Protein AF-A0A430LI73-F1 (afdb_monomer_lite)

pLDDT: mean 71.82, std 18.37, range [32.56, 93.25]

Foldseek 3Di:
DDDDDDDDDDDDDDDDDDDDPPPDPPPFFFPLQAQAWEATAAWDFDFQPAPNRQAFQQRASTKGHFQAQRPPARFHWDKDADPVCVQALDDANGTKTKGWAPDWDWAQAPVVRDTDTATEIEIEHNSFIFRHDHDPDPRRCCVQCPRVDQVPHPSNAWDWDDDPNGTHIYGYRTGGRRGYHNDPDDPDDPPPPVVVVPDPCVVVVVVVVVVVVVD

Organism: NCBI:txid1147111

Sequence (215 aa):
SSGRGSSRSGSSTSSYRSGSSSSFKNNGGSSRTSNVGGGSRGGSGPQPNFASGRYYPGGAVAPYRSGNRSPGANIIPFVLVGSALAFWPGVWLYGAYMYPYTHQYHFHNDTSDEDEIRDVVCGCGQYEVCGCDDNNDTAYYRQLIGNGSWEALNKSIVTVAEYKGKINILINGTLPNGTTVPEQNSPAGLGTKDMIEGLGYWPAVAAVAATVFLV

Structure (mmCIF, N/CA/C/O backbone):
data_AF-A0A430LI73-F1
#
_entry.id   AF-A0A430LI73-F1
#
loop_
_atom_site.group_PDB
_atom_site.id
_atom_site.type_symbol
_atom_site.label_atom_id
_atom_site.label_alt_id
_atom_site.label_comp_id
_atom_site.label_asym_id
_atom_site.label_entity_id
_atom_site.label_seq_id
_atom_site.pdbx_PDB_ins_code
_atom_site.Cartn_x
_atom_site.Cartn_y
_atom_site.Cartn_z
_atom_site.occupancy
_atom_site.B_iso_or_equiv
_atom_site.auth_seq_id
_atom_site.auth_comp_id
_atom_site.auth_asym_id
_atom_site.auth_atom_id
_atom_site.pdbx_PDB_model_num
ATOM 1 N N . SER A 1 1 ? 77.861 2.219 -13.558 1.00 36.59 1 SER A N 1
ATOM 2 C CA . SER A 1 1 ? 77.014 2.319 -12.355 1.00 36.59 1 SER A CA 1
ATOM 3 C C . SER A 1 1 ? 75.561 2.105 -12.726 1.00 36.59 1 SER A C 1
ATOM 5 O O . SER A 1 1 ? 75.176 2.632 -13.757 1.00 36.59 1 SER A O 1
ATOM 7 N N . SER A 1 2 ? 74.828 1.346 -11.891 1.00 39.38 2 SER A N 1
ATOM 8 C CA . SER A 1 2 ? 73.350 1.233 -11.772 1.00 39.38 2 SER A CA 1
ATOM 9 C C . SER A 1 2 ? 72.543 0.908 -13.047 1.00 39.38 2 SER A C 1
ATOM 11 O O . SER A 1 2 ? 72.619 1.616 -14.032 1.00 39.38 2 SER A O 1
ATOM 13 N N . GLY A 1 3 ? 71.691 -0.114 -13.129 1.00 32.56 3 GLY A N 1
ATOM 14 C CA . GLY A 1 3 ? 70.978 -0.845 -12.086 1.00 32.56 3 GLY A CA 1
ATOM 15 C C . GLY A 1 3 ? 69.463 -0.741 -12.316 1.00 32.56 3 GLY A C 1
ATOM 16 O O . GLY A 1 3 ? 68.901 0.303 -12.037 1.00 32.56 3 GLY A O 1
ATOM 17 N N . ARG A 1 4 ? 68.861 -1.848 -12.784 1.00 34.91 4 ARG A N 1
ATOM 18 C CA . ARG A 1 4 ? 67.526 -2.418 -12.462 1.00 34.91 4 ARG A CA 1
ATOM 19 C C . ARG A 1 4 ? 66.250 -1.552 -12.568 1.00 34.91 4 ARG A C 1
ATOM 21 O O . ARG A 1 4 ? 66.132 -0.528 -11.915 1.00 34.91 4 ARG A O 1
ATOM 28 N N . GLY A 1 5 ? 65.206 -2.125 -13.188 1.00 33.44 5 GLY A N 1
ATOM 29 C CA . GLY A 1 5 ? 63.811 -1.799 -12.847 1.00 33.44 5 GLY A CA 1
ATOM 30 C C . GLY A 1 5 ? 62.762 -2.150 -13.907 1.00 33.44 5 GLY A C 1
ATOM 31 O O . GLY A 1 5 ? 62.392 -1.306 -14.707 1.00 33.44 5 GLY A O 1
ATOM 32 N N . SER A 1 6 ? 62.279 -3.392 -13.900 1.00 40.59 6 SER A N 1
ATOM 33 C CA . SER A 1 6 ? 61.223 -3.940 -14.767 1.00 40.59 6 SER A CA 1
ATOM 34 C C . SER A 1 6 ? 59.808 -3.483 -14.378 1.00 40.59 6 SER A C 1
ATOM 36 O O . SER A 1 6 ? 59.558 -3.326 -13.187 1.00 40.59 6 SER A O 1
ATOM 38 N N . SER A 1 7 ? 58.880 -3.425 -15.354 1.00 37.47 7 SER A N 1
ATOM 39 C CA . SER A 1 7 ? 57.405 -3.680 -15.320 1.00 37.47 7 SER A CA 1
ATOM 40 C C . SER A 1 7 ? 56.641 -2.666 -16.197 1.00 37.47 7 SER A C 1
ATOM 42 O O . SER A 1 7 ? 57.038 -1.515 -16.251 1.00 37.47 7 SER A O 1
ATOM 44 N N . ARG A 1 8 ? 55.553 -2.945 -16.926 1.00 37.16 8 ARG A N 1
ATOM 45 C CA . ARG A 1 8 ? 54.722 -4.121 -17.251 1.00 37.16 8 ARG A CA 1
ATOM 46 C C . ARG A 1 8 ? 53.751 -3.659 -18.371 1.00 37.16 8 ARG A C 1
ATOM 48 O O . ARG A 1 8 ? 53.360 -2.501 -18.348 1.00 37.16 8 ARG A O 1
ATOM 55 N N . SER A 1 9 ? 53.367 -4.580 -19.272 1.00 37.03 9 SER A N 1
ATOM 56 C CA . SER A 1 9 ? 52.072 -4.694 -20.003 1.00 37.03 9 SER A CA 1
ATOM 57 C C . SER A 1 9 ? 51.472 -3.433 -20.659 1.00 37.03 9 SER A C 1
ATOM 59 O O . SER A 1 9 ? 51.148 -2.469 -19.988 1.00 37.03 9 SER A O 1
ATOM 61 N N . GLY A 1 10 ? 51.185 -3.384 -21.957 1.00 35.00 10 GLY A N 1
ATOM 62 C CA . GLY A 1 10 ? 50.598 -4.434 -22.786 1.00 35.00 10 GLY A CA 1
ATOM 63 C C . GLY A 1 10 ? 49.343 -3.851 -23.441 1.00 35.00 10 GLY A C 1
ATOM 64 O O . GLY A 1 10 ? 48.342 -3.606 -22.777 1.00 35.00 10 GLY A O 1
ATOM 65 N N . SER A 1 11 ? 49.458 -3.555 -24.729 1.00 41.62 11 SER A N 1
ATOM 66 C CA . SER A 1 11 ? 48.454 -2.950 -25.598 1.00 41.62 11 SER A CA 1
ATOM 67 C C . SER A 1 11 ? 47.191 -3.801 -25.726 1.00 41.62 11 SER A C 1
ATOM 69 O O . SER A 1 11 ? 47.309 -5.001 -25.942 1.00 41.62 11 SER A O 1
ATOM 71 N N . SER A 1 12 ? 46.013 -3.170 -25.755 1.00 38.09 12 SER A N 1
ATOM 72 C CA . SER A 1 12 ? 44.924 -3.570 -26.663 1.00 38.09 12 SER A CA 1
ATOM 73 C C . SER A 1 12 ? 43.737 -2.618 -26.556 1.00 38.09 12 SER A C 1
ATOM 75 O O . SER A 1 12 ? 42.918 -2.692 -25.643 1.00 38.09 12 SER A O 1
ATOM 77 N N . THR A 1 13 ? 43.640 -1.747 -27.551 1.00 42.91 13 THR A N 1
ATOM 78 C CA . THR A 1 13 ? 42.438 -1.033 -27.964 1.00 42.91 13 THR A CA 1
ATOM 79 C C . THR A 1 13 ? 41.386 -2.071 -28.363 1.00 42.91 13 THR A C 1
ATOM 81 O O . THR A 1 13 ? 41.472 -2.665 -29.435 1.00 42.91 13 THR A O 1
ATOM 84 N N . SER A 1 14 ? 40.410 -2.344 -27.499 1.00 39.41 14 SER A N 1
ATOM 85 C CA . SER A 1 14 ? 39.285 -3.217 -27.838 1.00 39.41 14 SER A CA 1
ATOM 86 C C . SER A 1 14 ? 38.120 -2.380 -28.349 1.00 39.41 14 SER A C 1
ATOM 88 O O . SER A 1 14 ? 37.338 -1.813 -27.587 1.00 39.41 14 SER A O 1
ATOM 90 N N . SER A 1 15 ? 38.028 -2.326 -29.673 1.00 42.38 15 SER A N 1
ATOM 91 C CA . SER A 1 15 ? 36.848 -1.933 -30.426 1.00 42.38 15 SER A CA 1
ATOM 92 C C . SER A 1 15 ? 35.682 -2.880 -30.119 1.00 42.38 15 SER A C 1
ATOM 94 O O . SER A 1 15 ? 35.722 -4.053 -30.484 1.00 42.38 15 SER A O 1
ATOM 96 N N . TYR A 1 16 ? 34.611 -2.364 -29.525 1.00 39.81 16 TYR A N 1
ATOM 97 C CA . TYR A 1 16 ? 33.263 -2.917 -29.671 1.00 39.81 16 TYR A CA 1
ATOM 98 C C . TYR A 1 16 ? 32.479 -1.904 -30.518 1.00 39.81 16 TYR A C 1
ATOM 100 O O . TYR A 1 16 ? 32.072 -0.847 -30.061 1.00 39.81 16 TYR A O 1
ATOM 108 N N . ARG A 1 17 ? 32.570 -2.008 -31.847 1.00 41.28 17 ARG A N 1
ATOM 109 C CA . ARG A 1 17 ? 31.549 -2.647 -32.695 1.00 41.28 17 ARG A CA 1
ATOM 110 C C . ARG A 1 17 ? 30.127 -2.259 -32.284 1.00 41.28 17 ARG A C 1
ATOM 112 O O . ARG A 1 17 ? 29.497 -2.899 -31.452 1.00 41.28 17 ARG A O 1
ATOM 119 N N . SER A 1 18 ? 29.673 -1.195 -32.939 1.00 45.62 18 SER A N 1
ATOM 120 C CA . SER A 1 18 ? 28.325 -1.010 -33.472 1.00 45.62 18 SER A CA 1
ATOM 121 C C . SER A 1 18 ? 27.464 -2.280 -33.472 1.00 45.62 18 SER A C 1
ATOM 123 O O . SER A 1 18 ? 27.655 -3.184 -34.283 1.00 45.62 18 SER A O 1
ATOM 125 N N . GLY A 1 19 ? 26.476 -2.298 -32.579 1.00 34.59 19 GLY A N 1
ATOM 126 C CA . GLY A 1 19 ? 25.309 -3.168 -32.630 1.00 34.59 19 GLY A CA 1
ATOM 127 C C . GLY A 1 19 ? 24.085 -2.320 -32.951 1.00 34.59 19 GLY A C 1
ATOM 128 O O . GLY A 1 19 ? 23.529 -1.672 -32.075 1.00 34.59 19 GLY A O 1
ATOM 129 N N . SER A 1 20 ? 23.766 -2.281 -34.239 1.00 41.22 20 SER A N 1
ATOM 130 C CA . SER A 1 20 ? 22.493 -1.969 -34.887 1.00 41.22 20 SER A CA 1
ATOM 131 C C . SER A 1 20 ? 21.400 -1.282 -34.059 1.00 41.22 20 SER A C 1
ATOM 133 O O . SER A 1 20 ? 20.735 -1.876 -33.214 1.00 41.22 20 SER A O 1
ATOM 135 N N . SER A 1 21 ? 21.107 -0.051 -34.469 1.00 40.62 21 SER A N 1
ATOM 136 C CA . SER A 1 21 ? 19.797 0.581 -34.382 1.00 40.62 21 SER A CA 1
ATOM 137 C C . SER A 1 21 ? 18.712 -0.310 -35.001 1.00 40.62 21 SER A C 1
ATOM 139 O O . SER A 1 21 ? 18.384 -0.193 -36.179 1.00 40.62 21 SER A O 1
ATOM 141 N N . SER A 1 22 ? 18.120 -1.188 -34.202 1.00 35.66 22 SER A N 1
ATOM 142 C CA . SER A 1 22 ? 16.733 -1.591 -34.392 1.00 35.66 22 SER A CA 1
ATOM 143 C C . SER A 1 22 ? 15.879 -0.601 -33.614 1.00 35.66 22 SER A C 1
ATOM 145 O O . SER A 1 22 ? 15.748 -0.691 -32.392 1.00 35.66 22 SER A O 1
ATOM 147 N N . SER A 1 23 ? 15.340 0.384 -34.330 1.00 38.97 23 SER A N 1
ATOM 148 C CA . SER A 1 23 ? 14.291 1.281 -33.857 1.00 38.97 23 SER A CA 1
ATOM 149 C C . SER A 1 23 ? 13.030 0.474 -33.547 1.00 38.97 23 SER A C 1
ATOM 151 O O . SER A 1 23 ? 12.049 0.506 -34.285 1.00 38.97 23 SER A O 1
ATOM 153 N N . PHE A 1 24 ? 13.036 -0.264 -32.441 1.00 38.50 24 PHE A N 1
ATOM 154 C CA . PHE A 1 24 ? 11.800 -0.649 -31.795 1.00 38.50 24 PHE A CA 1
ATOM 155 C C . PHE A 1 24 ? 11.250 0.636 -31.193 1.00 38.50 24 PHE A C 1
ATOM 157 O O . PHE A 1 24 ? 11.878 1.256 -30.333 1.00 38.50 24 PHE A O 1
ATOM 164 N N . LYS A 1 25 ? 10.097 1.083 -31.698 1.00 41.34 25 LYS A N 1
ATOM 165 C CA . LYS A 1 25 ? 9.237 2.025 -30.983 1.00 41.34 25 LYS A CA 1
ATOM 166 C C . LYS A 1 25 ? 8.914 1.375 -29.637 1.00 41.34 25 LYS A C 1
ATOM 168 O O . LYS A 1 25 ? 7.929 0.654 -29.520 1.00 41.34 25 LYS A O 1
ATOM 173 N N . ASN A 1 26 ? 9.780 1.569 -28.646 1.00 44.72 26 ASN A N 1
ATOM 174 C CA . ASN A 1 26 ? 9.514 1.191 -27.272 1.00 44.72 26 ASN A CA 1
ATOM 175 C C . ASN A 1 26 ? 8.417 2.138 -26.794 1.00 44.72 26 ASN A C 1
ATOM 177 O O . ASN A 1 26 ? 8.687 3.243 -26.327 1.00 44.72 26 ASN A O 1
ATOM 181 N N . ASN A 1 27 ? 7.167 1.719 -26.993 1.00 49.94 27 ASN A N 1
ATOM 182 C CA . ASN A 1 27 ? 6.045 2.182 -26.192 1.00 49.94 27 ASN A CA 1
ATOM 183 C C . ASN A 1 27 ? 6.513 2.064 -24.741 1.00 49.94 27 ASN A C 1
ATOM 185 O O . ASN A 1 27 ? 6.792 0.954 -24.300 1.00 49.94 27 ASN A O 1
ATOM 189 N N . GLY A 1 28 ? 6.708 3.182 -24.044 1.00 56.22 28 GLY A N 1
ATOM 190 C CA . GLY A 1 28 ? 7.447 3.243 -22.777 1.00 56.22 28 GLY A CA 1
ATOM 191 C C . GLY A 1 28 ? 6.735 2.640 -21.552 1.00 56.22 28 GLY A C 1
ATOM 192 O O . GLY A 1 28 ? 6.924 3.083 -20.418 1.00 56.22 28 GLY A O 1
ATOM 193 N N . GLY A 1 29 ? 5.946 1.592 -21.775 1.00 61.03 29 GLY A N 1
ATOM 194 C CA . GLY A 1 29 ? 5.375 0.737 -20.747 1.00 61.03 29 GLY A CA 1
ATOM 195 C C . GLY A 1 29 ? 6.263 -0.469 -20.435 1.00 61.03 29 GLY A C 1
ATOM 196 O O . GLY A 1 29 ? 7.008 -0.965 -21.280 1.00 61.03 29 GLY A O 1
ATOM 197 N N . SER A 1 30 ? 6.161 -0.951 -19.202 1.00 73.06 30 SER A N 1
ATOM 198 C CA . SER A 1 30 ? 6.737 -2.215 -18.755 1.00 73.06 30 SER A CA 1
ATOM 199 C C . SER A 1 30 ? 6.022 -3.404 -19.407 1.00 73.06 30 SER A C 1
ATOM 201 O O . SER A 1 30 ? 4.863 -3.311 -19.824 1.00 73.06 30 SER A O 1
ATOM 203 N N . SER A 1 31 ? 6.710 -4.545 -19.512 1.00 80.75 31 SER A N 1
ATOM 204 C CA . SER A 1 31 ? 6.091 -5.775 -20.019 1.00 80.75 31 SER A CA 1
ATOM 205 C C . SER A 1 31 ? 4.895 -6.156 -19.147 1.00 80.75 31 SER A C 1
ATOM 207 O O . SER A 1 31 ? 5.016 -6.196 -17.926 1.00 80.75 31 SER A O 1
ATOM 209 N N . ARG A 1 32 ? 3.770 -6.539 -19.763 1.00 80.31 32 ARG A N 1
ATOM 210 C CA . ARG A 1 32 ? 2.563 -7.019 -19.056 1.00 80.31 32 ARG A CA 1
ATOM 211 C C . ARG A 1 32 ? 2.795 -8.285 -18.223 1.00 80.31 32 ARG A C 1
ATOM 213 O O . ARG A 1 32 ? 1.943 -8.653 -17.431 1.00 80.31 32 ARG A O 1
ATOM 220 N N . THR A 1 33 ? 3.920 -8.967 -18.421 1.00 84.50 33 THR A N 1
ATOM 221 C CA . THR A 1 33 ? 4.335 -10.142 -17.637 1.00 84.50 33 THR A CA 1
ATOM 222 C C . THR A 1 33 ? 5.331 -9.802 -16.527 1.00 84.50 33 THR A C 1
ATOM 224 O O . THR A 1 33 ? 5.737 -10.686 -15.780 1.00 84.50 33 THR A O 1
ATOM 227 N N . SER A 1 34 ? 5.764 -8.543 -16.430 1.00 85.69 34 SER A N 1
ATOM 228 C CA . SER A 1 34 ? 6.740 -8.101 -15.436 1.00 85.69 34 SER A CA 1
ATOM 229 C C . SER A 1 34 ? 6.065 -7.822 -14.101 1.00 85.69 34 SER A C 1
ATOM 231 O O . SER A 1 34 ? 5.182 -6.977 -14.019 1.00 85.69 34 SER A O 1
ATOM 233 N N . ASN A 1 35 ? 6.545 -8.452 -13.036 1.00 88.88 35 ASN A N 1
ATOM 234 C CA . ASN A 1 35 ? 6.123 -8.174 -11.664 1.00 88.88 35 ASN A CA 1
ATOM 235 C C . ASN A 1 35 ? 7.112 -7.271 -10.908 1.00 88.88 35 ASN A C 1
ATOM 237 O O . ASN A 1 35 ? 7.098 -7.221 -9.683 1.00 88.88 35 ASN A O 1
ATOM 241 N N . VAL A 1 36 ? 8.016 -6.583 -11.617 1.00 87.38 36 VAL A N 1
ATOM 242 C CA . VAL A 1 36 ? 9.066 -5.762 -10.988 1.00 87.38 36 VAL A CA 1
ATOM 243 C C . VAL A 1 36 ? 8.502 -4.470 -10.388 1.00 87.38 36 VAL A C 1
ATOM 245 O O . VAL A 1 36 ? 8.975 -4.024 -9.343 1.00 87.38 36 VAL A O 1
ATOM 248 N N . GLY A 1 37 ? 7.486 -3.885 -11.026 1.00 87.94 37 GLY A N 1
ATOM 249 C CA . GLY A 1 37 ? 7.000 -2.549 -10.686 1.00 87.94 37 GLY A CA 1
ATOM 250 C C . GLY A 1 37 ? 7.992 -1.449 -11.082 1.00 87.94 37 GLY A C 1
ATOM 251 O O . GLY A 1 37 ? 8.745 -1.588 -12.048 1.00 87.94 37 GLY A O 1
ATOM 252 N N . GLY A 1 38 ? 7.999 -0.361 -10.317 1.00 87.00 38 GLY A N 1
ATOM 253 C CA . GLY A 1 38 ? 8.895 0.779 -10.461 1.00 87.00 38 GLY A CA 1
ATOM 254 C C . GLY A 1 38 ? 8.375 1.866 -11.399 1.00 87.00 38 GLY A C 1
ATOM 255 O O . GLY A 1 38 ? 7.169 2.032 -11.600 1.00 87.00 38 GLY A O 1
ATOM 256 N N . GLY A 1 39 ? 9.313 2.632 -11.955 1.00 86.19 39 GLY A N 1
ATOM 257 C CA . GLY A 1 39 ? 9.048 3.668 -12.949 1.00 86.19 39 GLY A CA 1
ATOM 258 C C . GLY A 1 39 ? 9.310 3.185 -14.376 1.00 86.19 39 GLY A C 1
ATOM 259 O O . GLY A 1 39 ? 10.208 2.378 -14.611 1.00 86.19 39 GLY A O 1
ATOM 260 N N . SER A 1 40 ? 8.546 3.687 -15.345 1.00 83.69 40 SER A N 1
ATOM 261 C CA . SER A 1 40 ? 8.864 3.549 -16.771 1.00 83.69 40 SER A CA 1
ATOM 262 C C . SER A 1 40 ? 8.534 4.826 -17.535 1.00 83.69 40 SER A C 1
ATOM 264 O O . SER A 1 40 ? 7.752 5.663 -17.082 1.00 83.69 40 SER A O 1
ATOM 266 N N . ARG A 1 41 ? 9.116 4.986 -18.725 1.00 80.19 41 ARG A N 1
ATOM 267 C CA . ARG A 1 41 ? 8.954 6.187 -19.551 1.00 80.19 41 ARG A CA 1
ATOM 268 C C . ARG A 1 41 ? 7.506 6.353 -20.042 1.00 80.19 41 ARG A C 1
ATOM 270 O O . ARG A 1 41 ? 7.146 5.866 -21.103 1.00 80.19 41 ARG A O 1
ATOM 277 N N . GLY A 1 42 ? 6.689 7.089 -19.294 1.00 78.06 42 GLY A N 1
ATOM 278 C CA . GLY A 1 42 ? 5.257 7.272 -19.567 1.00 78.06 42 GLY A CA 1
ATOM 279 C C . GLY A 1 42 ? 4.327 6.384 -18.736 1.00 78.06 42 GLY A C 1
ATOM 280 O O . GLY A 1 42 ? 3.116 6.561 -18.820 1.00 78.06 42 GLY A O 1
ATOM 281 N N . GLY A 1 43 ? 4.878 5.497 -17.900 1.00 83.56 43 GLY A N 1
ATOM 282 C CA . GLY A 1 43 ? 4.112 4.617 -17.020 1.00 83.56 43 GLY A CA 1
ATOM 283 C C . GLY A 1 43 ? 3.342 3.532 -17.771 1.00 83.56 43 GLY A C 1
ATOM 284 O O . GLY A 1 43 ? 3.206 3.543 -18.996 1.00 83.56 43 GLY A O 1
ATOM 285 N N . SER A 1 44 ? 2.841 2.554 -17.029 1.00 87.31 44 SER A N 1
ATOM 286 C CA . SER A 1 44 ? 1.975 1.506 -17.566 1.00 87.31 44 SER A CA 1
ATOM 287 C C . SER A 1 44 ? 1.077 0.928 -16.486 1.00 87.31 44 SER A C 1
ATOM 289 O O . SER A 1 44 ? 1.352 1.064 -15.300 1.00 87.31 44 SER A O 1
ATOM 291 N N . GLY A 1 45 ? -0.016 0.289 -16.903 1.00 87.50 45 GLY A N 1
ATOM 292 C CA . GLY A 1 45 ? -1.014 -0.236 -15.975 1.00 87.50 45 GLY A CA 1
ATOM 293 C C . GLY A 1 45 ? -1.808 0.867 -15.259 1.00 87.50 45 GLY A C 1
ATOM 294 O O . GLY A 1 45 ? -1.751 2.038 -15.658 1.00 87.50 45 GLY A O 1
ATOM 295 N N . PRO A 1 46 ? -2.589 0.488 -14.232 1.00 88.38 46 PRO A N 1
ATOM 296 C CA . PRO A 1 46 ? -3.333 1.429 -13.405 1.00 88.38 46 PRO A CA 1
ATOM 297 C C . PRO A 1 46 ? -2.411 2.493 -12.812 1.00 88.38 46 PRO A C 1
ATOM 299 O O . PRO A 1 46 ? -1.310 2.183 -12.374 1.00 88.38 46 PRO A O 1
ATOM 302 N N . GLN A 1 47 ? -2.868 3.740 -12.806 1.00 89.50 47 GLN A N 1
ATOM 303 C CA . GLN A 1 47 ? -2.145 4.857 -12.204 1.00 89.50 47 GLN A CA 1
ATOM 304 C C . GLN A 1 47 ? -2.661 5.119 -10.786 1.00 89.50 47 GLN A C 1
ATOM 306 O O . GLN A 1 47 ? -3.830 4.819 -10.512 1.00 89.50 47 GLN A O 1
ATOM 311 N N . PRO A 1 48 ? -1.825 5.668 -9.886 1.00 86.75 48 PRO A N 1
ATOM 312 C CA . PRO A 1 48 ? -2.274 6.055 -8.557 1.00 86.75 48 PRO A CA 1
ATOM 313 C C . PRO A 1 48 ? -3.435 7.049 -8.673 1.00 86.75 48 PRO A C 1
ATOM 315 O O . PRO A 1 48 ? -3.406 7.978 -9.478 1.00 86.75 48 PRO A O 1
ATOM 318 N N . ASN A 1 49 ? -4.481 6.835 -7.881 1.00 84.88 49 ASN A N 1
ATOM 319 C CA . ASN A 1 49 ? -5.724 7.610 -7.919 1.00 84.88 49 ASN A CA 1
ATOM 320 C C . ASN A 1 49 ? -6.160 8.113 -6.532 1.00 84.88 49 ASN A C 1
ATOM 322 O O . ASN A 1 49 ? -7.067 8.939 -6.452 1.00 84.88 49 ASN A O 1
ATOM 326 N N . PHE A 1 50 ? -5.490 7.689 -5.457 1.00 81.38 50 PHE A N 1
ATOM 327 C CA . PHE A 1 50 ? -5.774 8.136 -4.093 1.00 81.38 50 PHE A CA 1
ATOM 328 C C . PHE A 1 50 ? -4.929 9.355 -3.703 1.00 81.38 50 PHE A C 1
ATOM 330 O O . PHE A 1 50 ? -3.854 9.593 -4.258 1.00 81.38 50 PHE A O 1
ATOM 337 N N . ALA A 1 51 ? -5.447 10.152 -2.765 1.00 83.12 51 ALA A N 1
ATOM 338 C CA . ALA A 1 51 ? -4.919 11.448 -2.327 1.00 83.12 51 ALA A CA 1
ATOM 339 C C . ALA A 1 51 ? -4.488 12.346 -3.501 1.00 83.12 51 ALA A C 1
ATOM 341 O O . ALA A 1 51 ? -3.349 12.800 -3.599 1.00 83.12 51 ALA A O 1
ATOM 342 N N . SER A 1 52 ? -5.428 12.605 -4.414 1.00 81.38 52 SER A N 1
ATOM 343 C CA . SER A 1 52 ? -5.199 13.422 -5.619 1.00 81.38 52 SER A CA 1
ATOM 344 C C . SER A 1 52 ? -4.275 12.760 -6.652 1.00 81.38 52 SER A C 1
ATOM 346 O O . SER A 1 52 ? -3.554 13.447 -7.371 1.00 81.38 52 SER A O 1
ATOM 348 N N . GLY A 1 53 ? -4.288 11.426 -6.725 1.00 82.25 53 GLY A N 1
ATOM 349 C CA . GLY A 1 53 ? -3.490 10.661 -7.688 1.00 82.25 53 GLY A CA 1
ATOM 350 C C . GLY A 1 53 ? -2.033 10.447 -7.284 1.00 82.25 53 GLY A C 1
ATOM 351 O O . GLY A 1 53 ? -1.177 10.255 -8.140 1.00 82.25 53 GLY A O 1
ATOM 352 N N . ARG A 1 54 ? -1.735 10.506 -5.983 1.00 83.50 54 ARG A N 1
ATOM 353 C CA . ARG A 1 54 ? -0.381 10.325 -5.439 1.00 83.50 54 ARG A CA 1
ATOM 354 C C . ARG A 1 54 ? -0.101 8.897 -5.000 1.00 83.50 54 ARG A C 1
ATOM 356 O O . ARG A 1 54 ? 1.043 8.462 -5.079 1.00 83.50 54 ARG A O 1
ATOM 363 N N . TYR A 1 55 ? -1.134 8.181 -4.560 1.00 87.00 55 TYR A N 1
ATOM 364 C CA . TYR A 1 55 ? -0.981 6.856 -3.973 1.00 87.00 55 TYR A CA 1
ATOM 365 C C . TYR A 1 55 ? -1.842 5.808 -4.673 1.00 87.00 55 TYR A C 1
ATOM 367 O O . TYR A 1 55 ? -2.942 6.079 -5.169 1.00 87.00 55 TYR A O 1
ATOM 375 N N . TYR A 1 56 ? -1.319 4.588 -4.694 1.00 88.94 56 TYR A N 1
ATOM 376 C CA . TYR A 1 56 ? -2.070 3.381 -5.005 1.00 88.94 56 TYR A CA 1
ATOM 377 C C . TYR A 1 56 ? -3.014 3.019 -3.849 1.00 88.94 56 TYR A C 1
ATOM 379 O O . TYR A 1 56 ? -2.848 3.538 -2.748 1.00 88.94 56 TYR A O 1
ATOM 387 N N . PRO A 1 57 ? -3.983 2.108 -4.054 1.00 85.44 57 PRO A N 1
ATOM 388 C CA . PRO A 1 57 ? -4.896 1.680 -2.991 1.00 85.44 57 PRO A CA 1
ATOM 389 C C . PRO A 1 57 ? -4.222 1.039 -1.772 1.00 85.44 57 PRO A C 1
ATOM 391 O O . PRO A 1 57 ? -4.873 0.879 -0.750 1.00 85.44 57 PRO A O 1
ATOM 394 N N . GLY A 1 58 ? -2.950 0.648 -1.885 1.00 85.94 58 GLY A N 1
ATOM 395 C CA . GLY A 1 58 ? -2.122 0.224 -0.762 1.00 85.94 58 GLY A CA 1
ATOM 396 C C . GLY A 1 58 ? -1.221 1.332 -0.209 1.00 85.94 58 GLY A C 1
ATOM 397 O O . GLY A 1 58 ? -0.360 1.040 0.591 1.00 85.94 58 GLY A O 1
ATOM 398 N N . GLY A 1 59 ? -1.334 2.592 -0.611 1.00 87.81 59 GLY A N 1
ATOM 399 C CA . GLY A 1 59 ? -0.563 3.686 -0.008 1.00 87.81 59 GLY A CA 1
ATOM 400 C C . GLY A 1 59 ? 0.843 3.881 -0.578 1.00 87.81 59 GLY A C 1
ATOM 401 O O . GLY A 1 59 ? 1.442 4.923 -0.329 1.00 87.81 59 GLY A O 1
ATOM 402 N N . ALA A 1 60 ? 1.350 2.972 -1.418 1.00 88.19 60 ALA A N 1
ATOM 403 C CA . ALA A 1 60 ? 2.602 3.203 -2.137 1.00 88.19 60 ALA A CA 1
ATOM 404 C C . ALA A 1 60 ? 2.468 4.329 -3.168 1.00 88.19 60 ALA A C 1
ATOM 406 O O . ALA A 1 60 ? 1.452 4.443 -3.856 1.00 88.19 60 ALA A O 1
ATOM 407 N N . VAL A 1 61 ? 3.534 5.117 -3.326 1.00 88.69 61 VAL A N 1
ATOM 408 C CA . VAL A 1 61 ? 3.675 6.095 -4.424 1.00 88.69 61 VAL A CA 1
ATOM 409 C C . VAL A 1 61 ? 4.118 5.403 -5.712 1.00 88.69 61 VAL A C 1
ATOM 411 O O . VAL A 1 61 ? 3.696 5.773 -6.805 1.00 88.69 61 VAL A O 1
ATOM 414 N N . ALA A 1 62 ? 4.954 4.371 -5.591 1.00 89.81 62 ALA A N 1
ATOM 415 C CA . ALA A 1 62 ? 5.465 3.600 -6.713 1.00 89.81 62 ALA A CA 1
ATOM 416 C C . ALA A 1 62 ? 5.216 2.100 -6.495 1.00 89.81 62 ALA A C 1
ATOM 418 O O . ALA A 1 62 ? 5.428 1.599 -5.389 1.00 89.81 62 ALA A O 1
ATOM 419 N N . PRO A 1 63 ? 4.803 1.367 -7.542 1.00 91.44 63 PRO A N 1
ATOM 420 C CA . PRO A 1 63 ? 4.669 -0.075 -7.470 1.00 91.44 63 PRO A CA 1
ATOM 421 C C . PRO A 1 63 ? 6.037 -0.729 -7.283 1.00 91.44 63 PRO A C 1
ATOM 423 O O . PRO A 1 63 ? 7.050 -0.215 -7.754 1.00 91.44 63 PRO A O 1
ATOM 426 N N . TYR A 1 64 ? 6.076 -1.906 -6.678 1.00 91.25 64 TYR A N 1
ATOM 427 C CA . TYR A 1 64 ? 7.299 -2.685 -6.508 1.00 91.25 64 TYR A CA 1
ATOM 428 C C . TYR A 1 64 ? 6.987 -4.182 -6.511 1.00 91.25 64 TYR A C 1
ATOM 430 O O . TYR A 1 64 ? 5.832 -4.593 -6.441 1.00 91.25 64 TYR A O 1
ATOM 438 N N . ARG A 1 65 ? 8.010 -5.030 -6.603 1.00 92.81 65 ARG A N 1
ATOM 439 C CA . ARG A 1 65 ? 7.809 -6.482 -6.594 1.00 92.81 65 ARG A CA 1
ATOM 440 C C . ARG A 1 65 ? 7.284 -6.975 -5.244 1.00 92.81 65 ARG A C 1
ATOM 442 O O . ARG A 1 65 ? 7.911 -6.734 -4.213 1.00 92.81 65 ARG A O 1
ATOM 449 N N . SER A 1 66 ? 6.198 -7.746 -5.258 1.00 91.12 66 SER A N 1
ATOM 450 C CA . SER A 1 66 ? 5.675 -8.411 -4.061 1.00 91.12 66 SER A CA 1
ATOM 451 C C . SER A 1 66 ? 6.740 -9.277 -3.374 1.00 91.12 66 SER A C 1
ATOM 453 O O . SER A 1 66 ? 7.494 -9.992 -4.037 1.00 91.12 66 SER A O 1
ATOM 455 N N . GLY A 1 67 ? 6.793 -9.235 -2.045 1.00 89.12 67 GLY A N 1
ATOM 456 C CA . GLY A 1 67 ? 7.790 -9.937 -1.232 1.00 89.12 67 GLY A CA 1
ATOM 457 C C . GLY A 1 67 ? 9.059 -9.132 -0.950 1.00 89.12 67 GLY A C 1
ATOM 458 O O . GLY A 1 67 ? 9.795 -9.472 -0.024 1.00 89.12 67 GLY A O 1
ATOM 459 N N . ASN A 1 68 ? 9.293 -8.028 -1.666 1.00 89.88 68 ASN A N 1
ATOM 460 C CA . ASN A 1 68 ? 10.306 -7.055 -1.262 1.00 89.88 68 ASN A CA 1
ATOM 461 C C . ASN A 1 68 ? 9.799 -6.209 -0.091 1.00 89.88 68 ASN A C 1
ATO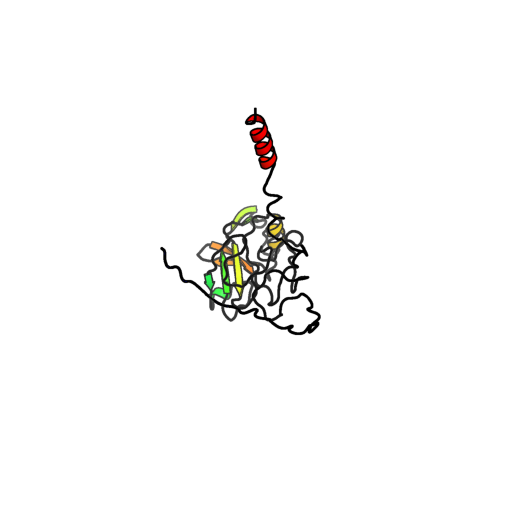M 463 O O . ASN A 1 68 ? 8.594 -6.133 0.154 1.00 89.88 68 ASN A O 1
ATOM 467 N N . ARG A 1 69 ? 10.726 -5.555 0.616 1.00 90.56 69 ARG A N 1
ATOM 468 C CA . ARG A 1 69 ? 10.385 -4.547 1.627 1.00 90.56 69 ARG A CA 1
ATOM 469 C C . ARG A 1 69 ? 9.647 -3.374 0.983 1.00 90.56 69 ARG A C 1
ATOM 471 O O . ARG A 1 69 ? 9.970 -3.025 -0.154 1.00 90.56 69 ARG A O 1
ATOM 478 N N . SER A 1 70 ? 8.687 -2.786 1.699 1.00 89.81 70 SER A N 1
ATOM 479 C CA . SER A 1 70 ? 7.983 -1.607 1.182 1.00 89.81 70 SER A CA 1
ATOM 480 C C . SER A 1 70 ? 8.969 -0.433 1.001 1.00 89.81 70 SER A C 1
ATOM 482 O O . SER A 1 70 ? 9.844 -0.256 1.856 1.00 89.81 70 SER A O 1
ATOM 484 N N . PRO A 1 71 ? 8.905 0.336 -0.103 1.00 84.25 71 PRO A N 1
ATOM 485 C CA . PRO A 1 71 ? 9.920 1.345 -0.418 1.00 84.25 71 PRO A CA 1
ATOM 486 C C . PRO A 1 71 ? 10.004 2.510 0.575 1.00 84.25 71 PRO A C 1
ATOM 488 O O . PRO A 1 71 ? 11.109 2.947 0.888 1.00 84.25 71 PRO A O 1
ATOM 491 N N . GLY A 1 72 ? 8.870 3.022 1.060 1.00 83.69 72 GLY A N 1
ATOM 492 C CA . GLY A 1 72 ? 8.829 4.144 1.996 1.00 83.69 72 GLY A CA 1
ATOM 493 C C . GLY A 1 72 ? 8.980 3.687 3.441 1.00 83.69 72 GLY A C 1
ATOM 494 O O . GLY A 1 72 ? 9.896 4.104 4.148 1.00 83.69 72 GLY A O 1
ATOM 495 N N . ALA A 1 73 ? 8.109 2.781 3.874 1.00 83.75 73 ALA A N 1
ATOM 496 C CA . ALA A 1 73 ? 8.005 2.381 5.274 1.00 83.75 73 ALA A CA 1
ATOM 497 C C . ALA A 1 73 ? 8.939 1.234 5.692 1.00 83.75 73 ALA A C 1
ATOM 499 O O . ALA A 1 73 ? 8.999 0.886 6.870 1.00 83.75 73 ALA A O 1
ATOM 500 N N . ASN A 1 74 ? 9.693 0.644 4.756 1.00 85.31 74 ASN A N 1
ATOM 501 C CA . ASN A 1 74 ? 10.619 -0.465 5.010 1.00 85.31 74 ASN A CA 1
ATOM 502 C C . ASN A 1 74 ? 9.972 -1.677 5.705 1.00 85.31 74 ASN A C 1
ATOM 504 O O . ASN A 1 74 ? 10.634 -2.421 6.436 1.00 85.31 74 ASN A O 1
ATOM 508 N N . ILE A 1 75 ? 8.685 -1.915 5.444 1.00 87.75 75 ILE A N 1
ATOM 509 C CA . ILE A 1 75 ? 7.940 -3.009 6.064 1.00 87.75 75 ILE A CA 1
ATOM 510 C C . ILE A 1 75 ? 8.448 -4.339 5.520 1.00 87.75 75 ILE A C 1
ATOM 512 O O . ILE A 1 75 ? 8.508 -4.549 4.306 1.00 87.75 75 ILE A O 1
ATOM 516 N N . ILE A 1 76 ? 8.794 -5.254 6.425 1.00 89.81 76 ILE A N 1
ATOM 517 C CA . ILE A 1 76 ? 9.189 -6.617 6.072 1.00 89.81 76 ILE A CA 1
ATOM 518 C C . ILE A 1 76 ? 7.918 -7.457 5.913 1.00 89.81 76 ILE A C 1
ATOM 520 O O . ILE A 1 76 ? 7.180 -7.614 6.890 1.00 89.81 76 ILE A O 1
ATOM 524 N N . PRO A 1 77 ? 7.655 -8.014 4.719 1.00 89.75 77 PRO A N 1
ATOM 525 C CA . PRO A 1 77 ? 6.465 -8.815 4.520 1.00 89.75 77 PRO A CA 1
ATOM 526 C C . PRO A 1 77 ? 6.568 -10.180 5.193 1.00 89.75 77 PRO A C 1
ATOM 528 O O . PRO A 1 77 ? 7.649 -10.764 5.299 1.00 89.75 77 PRO A O 1
ATOM 531 N N . PHE A 1 78 ? 5.415 -10.738 5.544 1.00 88.62 78 PHE A N 1
ATOM 532 C CA . PHE A 1 78 ? 5.271 -12.154 5.876 1.00 88.62 78 PHE A CA 1
ATOM 533 C C . PHE A 1 78 ? 4.362 -12.847 4.862 1.00 88.62 78 PHE A C 1
ATOM 535 O O . PHE A 1 78 ? 3.483 -12.226 4.274 1.00 88.62 78 PHE A O 1
ATOM 542 N N . VAL A 1 79 ? 4.583 -14.137 4.622 1.00 88.44 79 VAL A N 1
ATOM 543 C CA . VAL A 1 79 ? 3.793 -14.901 3.650 1.00 88.44 79 VAL A CA 1
ATOM 544 C C . VAL A 1 79 ? 2.611 -15.554 4.351 1.00 88.44 79 VAL A C 1
ATOM 546 O O . VAL A 1 79 ? 2.787 -16.212 5.375 1.00 88.44 79 VAL A O 1
ATOM 549 N N . LEU A 1 80 ? 1.425 -15.428 3.761 1.00 82.94 80 LEU A N 1
ATOM 550 C CA . LEU A 1 80 ? 0.277 -16.277 4.061 1.00 82.94 80 LEU A CA 1
ATOM 551 C C . LEU A 1 80 ? -0.032 -17.167 2.857 1.00 82.94 80 LEU A C 1
ATOM 553 O O . LEU A 1 80 ? -0.020 -16.719 1.709 1.00 82.94 80 LEU A O 1
ATOM 557 N N . VAL A 1 81 ? -0.328 -18.435 3.133 1.00 79.00 81 VAL A N 1
ATOM 558 C CA . VAL A 1 81 ? -0.690 -19.446 2.132 1.00 79.00 81 VAL A CA 1
ATOM 559 C C . VAL A 1 81 ? -1.928 -20.198 2.619 1.00 79.00 81 VAL A C 1
ATOM 561 O O . VAL A 1 81 ? -2.112 -20.393 3.822 1.00 79.00 81 VAL A O 1
ATOM 564 N N . GLY A 1 82 ? -2.772 -20.644 1.690 1.00 75.44 82 GLY A N 1
ATOM 565 C CA . GLY A 1 82 ? -3.912 -21.511 1.988 1.00 75.44 82 GLY A CA 1
ATOM 566 C C . GLY A 1 82 ? -5.137 -20.766 2.522 1.00 75.44 82 GLY A C 1
ATOM 567 O O . GLY A 1 82 ? -5.429 -19.643 2.114 1.00 75.44 82 GLY A O 1
ATOM 568 N N . SER A 1 83 ? -5.886 -21.405 3.426 1.00 67.88 83 SER A N 1
ATOM 569 C CA . SER A 1 83 ? -7.194 -20.921 3.902 1.00 67.88 83 SER A CA 1
ATOM 570 C C . SER A 1 83 ? -7.135 -19.615 4.698 1.00 67.88 83 SER A C 1
ATOM 572 O O . SER A 1 83 ? -8.150 -18.931 4.805 1.00 67.88 83 SER A O 1
ATOM 574 N N . ALA A 1 84 ? -5.953 -19.214 5.179 1.00 69.44 84 ALA A N 1
ATOM 575 C CA . ALA A 1 84 ? -5.728 -17.914 5.815 1.00 69.44 84 ALA A CA 1
ATOM 576 C C . ALA A 1 84 ? -5.980 -16.715 4.874 1.00 69.44 84 ALA A C 1
ATOM 578 O O . ALA A 1 84 ? -5.940 -15.572 5.313 1.00 69.44 84 ALA A O 1
ATOM 579 N N . LEU A 1 85 ? -6.228 -16.964 3.584 1.00 71.06 85 LEU A N 1
ATOM 580 C CA . LEU A 1 85 ? -6.554 -15.948 2.585 1.00 71.06 85 LEU A CA 1
ATOM 581 C C . LEU A 1 85 ? -8.058 -15.849 2.285 1.00 71.06 85 LEU A C 1
ATOM 583 O O . LEU A 1 85 ? -8.470 -14.951 1.561 1.00 71.06 85 LEU A O 1
ATOM 587 N N . ALA A 1 86 ? -8.897 -16.729 2.845 1.00 72.00 86 ALA A N 1
ATOM 588 C CA . ALA A 1 86 ? -10.328 -16.786 2.520 1.00 72.00 86 ALA A CA 1
ATOM 589 C C . ALA A 1 86 ? -11.127 -15.545 2.964 1.00 72.00 86 ALA A C 1
ATOM 591 O O . ALA A 1 86 ? -12.202 -15.286 2.434 1.00 72.00 86 ALA A O 1
ATOM 592 N N . PHE A 1 87 ? -10.608 -14.786 3.930 1.00 75.56 87 PHE A N 1
ATOM 593 C CA . PHE A 1 87 ? -11.223 -13.569 4.473 1.00 75.56 87 PHE A CA 1
ATOM 594 C C . PHE A 1 87 ? -10.584 -12.277 3.940 1.00 75.56 87 PHE A C 1
ATOM 596 O O . PHE A 1 87 ? -10.919 -11.185 4.396 1.00 75.56 87 PHE A O 1
ATOM 603 N N . TRP A 1 88 ? -9.658 -12.390 2.986 1.00 79.69 88 TRP A N 1
ATOM 604 C CA . TRP A 1 88 ? -9.029 -11.240 2.348 1.00 79.69 88 TRP A CA 1
ATOM 605 C C . TRP A 1 88 ? -9.863 -10.739 1.161 1.00 79.69 88 TRP A C 1
ATOM 607 O O . TRP A 1 88 ? -10.514 -11.540 0.491 1.00 79.69 88 TRP A O 1
ATOM 617 N N . 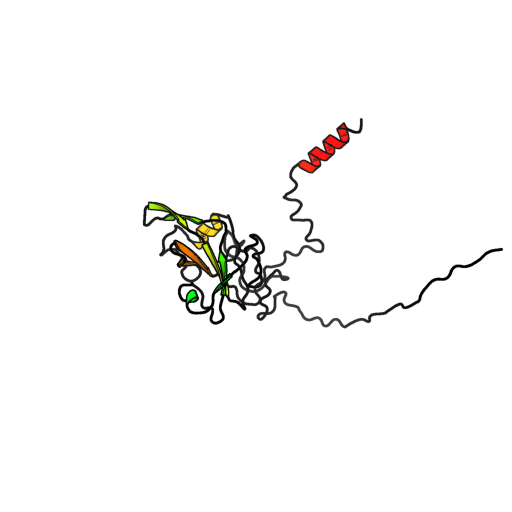PRO A 1 89 ? -9.802 -9.437 0.819 1.00 76.94 89 PRO A N 1
ATOM 618 C CA . PRO A 1 89 ? -10.514 -8.878 -0.331 1.00 76.94 89 PRO A CA 1
ATOM 619 C C . PRO A 1 89 ? -9.824 -9.218 -1.672 1.00 76.94 89 PRO A C 1
ATOM 621 O O . PRO A 1 89 ? -10.065 -8.573 -2.690 1.00 76.94 89 PRO A O 1
ATOM 624 N N . GLY A 1 90 ? -8.933 -10.217 -1.689 1.00 74.69 90 GLY A N 1
ATOM 625 C CA . GLY A 1 90 ? -8.145 -10.631 -2.846 1.00 74.69 90 GLY A CA 1
ATOM 626 C C . GLY A 1 90 ? -8.132 -12.149 -3.016 1.00 74.69 90 GLY A C 1
ATOM 627 O O . GLY A 1 90 ? -8.063 -12.897 -2.044 1.00 74.69 90 GLY A O 1
ATOM 628 N N . VAL A 1 91 ? -8.175 -12.610 -4.269 1.00 78.88 91 VAL A N 1
ATOM 629 C CA . VAL A 1 91 ? -8.069 -14.035 -4.612 1.00 78.88 91 VAL A CA 1
ATOM 630 C C . VAL A 1 91 ? -6.625 -14.345 -4.995 1.00 78.88 91 VAL A C 1
ATOM 632 O O . VAL A 1 91 ? -6.195 -14.063 -6.112 1.00 78.88 91 VAL A O 1
ATOM 635 N N . TRP A 1 92 ? -5.872 -14.945 -4.075 1.00 84.19 92 TRP A N 1
ATOM 636 C CA . TRP A 1 92 ? -4.463 -15.284 -4.288 1.00 84.19 92 TRP A CA 1
ATOM 637 C C . TRP A 1 92 ? -4.238 -16.794 -4.186 1.00 84.19 92 TRP A C 1
ATOM 639 O O . TRP A 1 92 ? -3.908 -17.328 -3.129 1.00 84.19 92 TRP A O 1
ATOM 649 N N . LEU A 1 93 ? -4.403 -17.489 -5.314 1.00 79.75 93 LEU A N 1
ATOM 650 C CA . LEU A 1 93 ? -4.315 -18.956 -5.397 1.00 79.75 93 LEU A CA 1
ATOM 651 C C . LEU A 1 93 ? -2.958 -19.523 -4.953 1.00 79.75 93 LEU A C 1
ATOM 653 O O . LEU A 1 93 ? -2.891 -20.646 -4.461 1.00 79.75 93 LEU A O 1
ATOM 657 N N . TYR A 1 94 ? -1.885 -18.750 -5.123 1.00 81.38 94 TYR A N 1
ATOM 658 C CA . TYR A 1 94 ? -0.513 -19.184 -4.849 1.00 81.38 94 TYR A CA 1
ATOM 659 C C . TYR A 1 94 ? 0.046 -18.668 -3.521 1.00 81.38 94 TYR A C 1
ATOM 661 O O . TYR A 1 94 ? 1.181 -18.979 -3.183 1.00 81.38 94 TYR A O 1
ATOM 669 N N . GLY A 1 95 ? -0.741 -17.911 -2.756 1.00 86.81 95 GLY A N 1
ATOM 670 C CA . GLY A 1 95 ? -0.259 -17.210 -1.574 1.00 86.81 95 GLY A CA 1
ATOM 671 C C . GLY A 1 95 ? -0.056 -15.716 -1.811 1.00 86.81 95 GLY A C 1
ATOM 672 O O . GLY A 1 95 ? -0.040 -15.222 -2.946 1.00 86.81 95 GLY A O 1
ATOM 673 N N . ALA A 1 96 ? 0.084 -14.992 -0.708 1.00 90.38 96 ALA A N 1
ATOM 674 C CA . ALA A 1 96 ? 0.246 -13.551 -0.719 1.00 90.38 96 ALA A CA 1
ATOM 675 C C . ALA A 1 96 ? 1.184 -13.075 0.389 1.00 90.38 96 ALA A C 1
ATOM 677 O O . ALA A 1 96 ? 1.302 -13.684 1.455 1.00 90.38 96 ALA A O 1
ATOM 678 N N . TYR A 1 97 ? 1.850 -11.963 0.110 1.00 91.62 97 TYR A N 1
ATOM 679 C CA . TYR A 1 97 ? 2.697 -11.242 1.042 1.00 91.62 97 TYR A CA 1
ATOM 680 C C . TYR A 1 97 ? 1.875 -10.198 1.779 1.00 91.62 97 TYR A C 1
ATOM 682 O O . TYR A 1 97 ? 1.203 -9.382 1.153 1.00 91.62 97 TYR A O 1
ATOM 690 N N . MET A 1 98 ? 1.965 -10.226 3.099 1.00 90.56 98 MET A N 1
ATOM 691 C CA . MET A 1 98 ? 1.287 -9.323 4.012 1.00 90.56 98 MET A CA 1
ATOM 692 C C . MET A 1 98 ? 2.272 -8.312 4.572 1.00 90.56 98 MET A C 1
ATOM 694 O O . MET A 1 98 ? 3.336 -8.678 5.071 1.00 90.56 98 MET A O 1
ATOM 698 N N . TYR A 1 99 ? 1.875 -7.053 4.530 1.00 91.56 99 TYR A N 1
ATOM 699 C CA . TYR A 1 99 ? 2.613 -5.884 4.966 1.00 91.56 99 TYR A CA 1
ATOM 700 C C . TYR A 1 99 ? 1.830 -5.246 6.118 1.00 91.56 99 TYR A C 1
ATOM 702 O O . TYR A 1 99 ? 0.844 -4.550 5.868 1.00 91.56 99 TYR A O 1
ATOM 710 N N . PRO A 1 100 ? 2.196 -5.526 7.381 1.00 91.12 100 PRO A N 1
ATOM 711 C CA . PRO A 1 100 ? 1.574 -4.878 8.528 1.00 91.12 100 PRO A CA 1
ATOM 712 C C . PRO A 1 100 ? 2.045 -3.426 8.597 1.00 91.12 100 PRO A C 1
ATOM 714 O O . PRO A 1 100 ? 3.250 -3.169 8.559 1.00 91.12 100 PRO A O 1
ATOM 717 N N . TYR A 1 101 ? 1.109 -2.487 8.667 1.00 89.31 101 TYR A N 1
ATOM 718 C CA . TYR A 1 101 ? 1.452 -1.068 8.717 1.00 89.31 101 TYR A CA 1
ATOM 719 C C . TYR A 1 101 ? 1.882 -0.702 10.125 1.00 89.31 101 TYR A C 1
ATOM 721 O O . TYR A 1 101 ? 1.438 -1.297 11.109 1.00 89.31 101 TYR A O 1
ATOM 729 N N . THR A 1 102 ? 2.813 0.240 10.208 1.00 86.38 102 THR A N 1
ATOM 730 C CA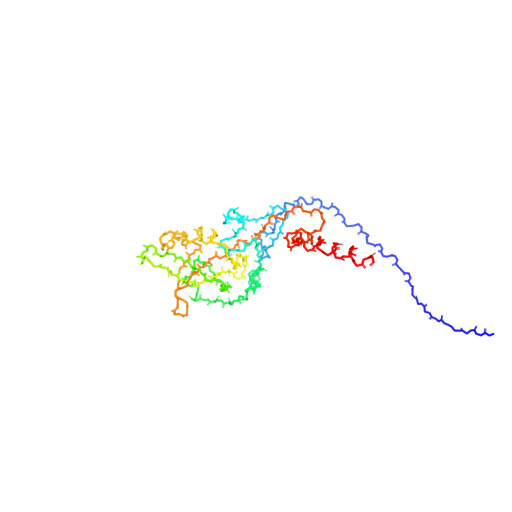 . THR A 1 102 ? 3.329 0.724 11.486 1.00 86.38 102 THR A CA 1
ATOM 731 C C . THR A 1 102 ? 2.420 1.795 12.073 1.00 86.38 102 THR A C 1
ATOM 733 O O . THR A 1 102 ? 2.291 1.872 13.293 1.00 86.38 102 THR A O 1
ATOM 736 N N . HIS A 1 103 ? 1.750 2.573 11.220 1.00 84.00 103 HIS A N 1
ATOM 737 C CA . HIS A 1 103 ? 0.772 3.566 11.631 1.00 84.00 103 HIS A CA 1
ATOM 738 C C . HIS A 1 103 ? -0.614 2.934 11.754 1.00 84.00 103 HIS A C 1
ATOM 740 O O . HIS A 1 103 ? -1.111 2.259 10.850 1.00 84.00 103 HIS A O 1
ATOM 746 N N . GLN A 1 104 ? -1.237 3.162 12.907 1.00 81.38 104 GLN A N 1
ATOM 747 C CA . GLN A 1 104 ? -2.614 2.762 13.153 1.00 81.38 104 GLN A CA 1
ATOM 748 C C . GLN A 1 104 ? -3.559 3.787 12.535 1.00 81.38 104 GLN A C 1
ATOM 750 O O . GLN A 1 104 ? -3.277 4.988 12.535 1.00 81.38 104 GLN A O 1
ATOM 755 N N . TYR A 1 105 ? -4.694 3.318 12.024 1.00 77.50 105 TYR A N 1
ATOM 756 C CA . TYR A 1 105 ? -5.705 4.214 11.490 1.00 77.50 105 TYR A CA 1
ATOM 757 C C . TYR A 1 105 ? -6.691 4.607 12.589 1.00 77.50 105 TYR A C 1
ATOM 759 O O . TYR A 1 105 ? -7.297 3.743 13.228 1.00 77.50 105 TYR A O 1
ATOM 767 N N . HIS A 1 106 ? -6.830 5.916 12.787 1.00 79.19 106 HIS A N 1
ATOM 768 C CA . HIS A 1 106 ? -7.804 6.522 13.683 1.00 79.19 106 HIS A CA 1
ATOM 769 C C . HIS A 1 106 ? -9.009 6.960 12.857 1.00 79.19 106 HIS A C 1
ATOM 771 O O . HIS A 1 106 ? -8.862 7.762 11.930 1.00 79.19 106 HIS A O 1
ATOM 777 N N . PHE A 1 107 ? -10.190 6.454 13.192 1.00 75.06 107 PHE A N 1
ATOM 778 C CA . PHE A 1 107 ? -11.433 6.919 12.594 1.00 75.06 107 PHE A CA 1
ATOM 779 C C . PHE A 1 107 ? -12.525 7.043 13.634 1.00 75.06 107 PHE A C 1
ATOM 781 O O . PHE A 1 107 ? -12.542 6.334 14.637 1.00 75.06 107 PHE A O 1
ATOM 788 N N . HIS A 1 108 ? -13.449 7.944 13.339 1.00 75.25 108 HIS A N 1
ATOM 789 C CA . HIS A 1 108 ? -14.689 8.046 14.068 1.00 75.25 108 HIS A CA 1
ATOM 790 C C . HIS A 1 108 ? -15.666 7.032 13.480 1.00 75.25 108 HIS A C 1
ATOM 792 O O . HIS A 1 108 ? -15.925 7.051 12.274 1.00 75.25 108 HIS A O 1
ATOM 798 N N . ASN A 1 109 ? -16.134 6.091 14.291 1.00 72.00 109 ASN A N 1
ATOM 799 C CA . ASN A 1 109 ? -17.095 5.097 13.849 1.00 72.00 109 ASN A CA 1
ATOM 800 C C . ASN A 1 109 ? -18.507 5.668 13.991 1.00 72.00 109 ASN A C 1
ATOM 802 O O . ASN A 1 109 ? -19.076 5.638 15.075 1.00 72.00 109 ASN A O 1
ATOM 806 N N . ASP A 1 110 ? -19.106 6.105 12.882 1.00 69.44 110 ASP A N 1
ATOM 807 C CA . ASP A 1 110 ? -20.475 6.649 12.861 1.00 69.44 110 ASP A CA 1
ATOM 808 C C . ASP A 1 110 ? -21.542 5.679 13.422 1.00 69.44 110 ASP A C 1
ATOM 810 O O . ASP A 1 110 ? -22.648 6.094 13.762 1.00 69.44 110 ASP A O 1
ATOM 814 N N . THR A 1 111 ? -21.249 4.374 13.498 1.00 70.06 111 THR A N 1
ATOM 815 C CA . THR A 1 111 ? -22.190 3.363 14.012 1.00 70.06 111 THR A CA 1
ATOM 816 C C . THR A 1 111 ? -22.163 3.265 15.540 1.00 70.06 111 THR A C 1
ATOM 818 O O . THR A 1 111 ? -23.198 2.989 16.145 1.00 70.06 111 THR A O 1
ATOM 821 N N . SER A 1 112 ? -20.994 3.450 16.162 1.00 71.94 112 SER A N 1
ATOM 822 C CA . SER A 1 112 ? -20.807 3.420 17.622 1.00 71.94 112 SER A CA 1
ATOM 823 C C . SER A 1 112 ? -20.650 4.810 18.248 1.00 71.94 112 SER A C 1
ATOM 825 O O . SER A 1 112 ? -20.701 4.899 19.469 1.00 71.94 112 SER A O 1
ATOM 827 N N . ASP A 1 113 ? -20.521 5.868 17.438 1.00 76.19 113 ASP A N 1
ATOM 828 C CA . ASP A 1 113 ? -20.254 7.258 17.854 1.00 76.19 113 ASP A CA 1
ATOM 829 C C . ASP A 1 113 ? -18.960 7.391 18.688 1.00 76.19 113 ASP A C 1
ATOM 831 O O . ASP A 1 113 ? -18.835 8.244 19.566 1.00 76.19 113 ASP A O 1
ATOM 835 N N . GLU A 1 114 ? -17.980 6.516 18.431 1.00 80.12 114 GLU A N 1
ATOM 836 C CA . GLU A 1 114 ? -16.715 6.449 19.170 1.00 80.12 114 GLU A CA 1
ATOM 837 C C . GLU A 1 114 ? -15.492 6.555 18.249 1.00 80.12 114 GLU A C 1
ATOM 839 O O . GLU A 1 114 ? -15.480 6.074 17.111 1.00 80.12 114 GLU A O 1
ATOM 844 N N . ASP A 1 115 ? -14.426 7.162 18.777 1.00 81.25 115 ASP A N 1
ATOM 845 C CA . ASP A 1 115 ? -13.118 7.193 18.127 1.00 81.25 115 ASP A CA 1
ATOM 846 C C . ASP A 1 115 ? -12.413 5.847 18.310 1.00 81.25 115 ASP A C 1
ATOM 848 O O . ASP A 1 115 ? -11.972 5.475 19.401 1.00 81.25 115 ASP A O 1
ATOM 852 N N . GLU A 1 116 ? -12.276 5.112 17.213 1.00 79.19 116 GLU A N 1
ATOM 853 C CA . GLU A 1 116 ? -11.684 3.787 17.195 1.00 79.19 116 GLU A CA 1
ATOM 854 C C . GLU A 1 116 ? -10.315 3.794 16.511 1.00 79.19 116 GLU A C 1
ATOM 856 O O . GLU A 1 116 ? -10.050 4.504 15.538 1.00 79.19 116 GLU A O 1
ATOM 861 N N . ILE A 1 117 ? -9.432 2.937 17.025 1.00 82.12 117 ILE A N 1
ATOM 862 C CA . ILE A 1 117 ? -8.112 2.682 16.452 1.00 82.12 117 ILE A CA 1
ATOM 863 C C . ILE A 1 117 ? -8.098 1.254 15.920 1.00 82.12 117 ILE A C 1
ATOM 865 O O . ILE A 1 117 ? -8.491 0.315 16.627 1.00 82.12 117 ILE A O 1
ATOM 869 N N . ARG A 1 118 ? -7.653 1.075 14.675 1.00 83.06 118 ARG A N 1
ATOM 870 C CA . ARG A 1 118 ? -7.521 -0.248 14.053 1.00 83.06 118 ARG A CA 1
ATOM 871 C C . ARG A 1 118 ? -6.161 -0.404 13.386 1.00 83.06 118 ARG A C 1
ATOM 873 O O . ARG A 1 118 ? -5.647 0.523 12.757 1.00 83.06 118 ARG A O 1
ATOM 880 N N . ASP A 1 119 ? -5.599 -1.602 13.521 1.00 87.00 119 ASP A N 1
ATOM 881 C CA . ASP A 1 119 ? -4.367 -1.974 12.833 1.00 87.00 119 ASP A CA 1
ATOM 882 C C . ASP A 1 119 ? -4.680 -2.248 11.355 1.00 87.00 119 ASP A C 1
ATOM 884 O O . ASP A 1 119 ? -5.727 -2.810 11.017 1.00 87.00 119 ASP A O 1
ATOM 888 N N . VAL A 1 120 ? -3.765 -1.859 10.469 1.00 87.06 120 VAL A N 1
ATOM 889 C CA . VAL A 1 120 ? -3.922 -2.008 9.019 1.00 87.06 120 VAL A CA 1
ATOM 890 C C . VAL A 1 120 ? -2.920 -3.035 8.502 1.00 87.06 120 VAL A C 1
ATOM 892 O O . VAL A 1 120 ? -1.733 -2.995 8.825 1.00 87.06 120 VAL A O 1
ATOM 895 N N . VAL A 1 121 ? -3.391 -3.974 7.686 1.00 89.88 121 VAL A N 1
ATOM 896 C CA . VAL A 1 121 ? -2.549 -4.966 7.017 1.00 89.88 121 VAL A CA 1
ATOM 897 C C . VAL A 1 121 ? -2.864 -4.947 5.530 1.00 89.88 121 VAL A C 1
ATOM 899 O O . VAL A 1 121 ? -3.988 -5.217 5.113 1.00 89.88 121 VAL A O 1
ATOM 902 N N . CYS A 1 122 ? -1.860 -4.654 4.713 1.00 91.25 122 CYS A N 1
ATOM 903 C CA . CYS A 1 122 ? -1.993 -4.669 3.263 1.00 91.25 122 CYS A CA 1
ATOM 904 C C . CYS A 1 122 ? -1.419 -5.961 2.677 1.00 91.25 122 CYS A C 1
ATOM 906 O O . CYS A 1 122 ? -0.369 -6.429 3.109 1.00 91.25 122 CYS A O 1
ATOM 908 N N . GLY A 1 123 ? -2.100 -6.555 1.702 1.00 91.75 123 GLY A N 1
ATOM 909 C CA . GLY A 1 123 ? -1.715 -7.814 1.074 1.00 91.75 123 GLY A CA 1
ATOM 910 C C . GLY A 1 123 ? -1.491 -7.68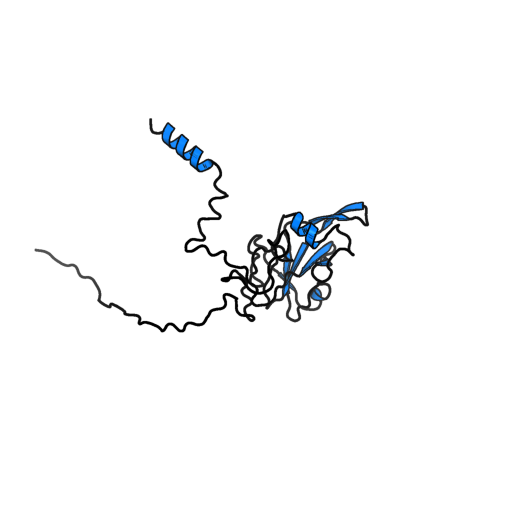4 -0.431 1.00 91.75 123 GLY A C 1
ATOM 911 O O . GLY A 1 123 ? -2.224 -6.972 -1.120 1.00 91.75 123 GLY A O 1
ATOM 912 N N . CYS A 1 124 ? -0.500 -8.415 -0.943 1.00 92.25 124 CYS A N 1
ATOM 913 C CA . CYS A 1 124 ? -0.164 -8.505 -2.364 1.00 92.25 124 CYS A CA 1
ATOM 914 C C . CYS A 1 124 ? 0.058 -9.958 -2.792 1.00 92.25 124 CYS A C 1
ATOM 916 O O . CYS A 1 124 ? 0.768 -10.700 -2.114 1.00 92.25 124 CYS A O 1
ATOM 918 N N . GLY A 1 125 ? -0.480 -10.362 -3.944 1.00 90.69 125 GLY A N 1
ATOM 919 C CA . GLY A 1 125 ? -0.247 -11.702 -4.500 1.00 90.69 125 GLY A CA 1
ATOM 920 C C . GLY A 1 125 ? 1.236 -11.984 -4.786 1.00 90.69 125 GLY A C 1
ATOM 921 O O . GLY A 1 125 ? 1.966 -11.088 -5.195 1.00 90.69 125 GLY A O 1
ATOM 922 N N . GLN A 1 126 ? 1.688 -13.231 -4.594 1.00 88.19 126 GLN A N 1
ATOM 923 C CA . GLN A 1 126 ? 3.113 -13.614 -4.673 1.00 88.19 126 GLN A CA 1
ATOM 924 C C . GLN A 1 126 ? 3.799 -13.357 -6.031 1.00 88.19 126 GLN A C 1
ATOM 926 O O . GLN A 1 126 ? 5.019 -13.173 -6.085 1.00 88.19 126 GLN A O 1
ATOM 931 N N . TYR A 1 127 ? 3.043 -13.384 -7.128 1.00 88.62 127 TYR A N 1
ATOM 932 C CA . TYR A 1 127 ? 3.563 -13.229 -8.493 1.00 88.62 127 TYR A CA 1
ATOM 933 C C . TYR A 1 127 ? 3.133 -11.922 -9.160 1.00 88.62 127 TYR A C 1
ATOM 935 O O . TYR A 1 127 ? 3.303 -11.771 -10.367 1.00 88.62 127 TYR A O 1
ATOM 943 N N . GLU A 1 128 ? 2.598 -10.991 -8.381 1.00 91.12 128 GLU A N 1
ATOM 944 C CA . GLU A 1 128 ? 2.037 -9.739 -8.874 1.00 91.12 128 GLU A CA 1
ATOM 945 C C . GLU A 1 128 ? 2.889 -8.542 -8.440 1.00 91.12 128 GLU A C 1
ATOM 947 O O . GLU A 1 128 ? 3.865 -8.651 -7.689 1.00 91.12 128 GLU A O 1
ATOM 952 N N . VAL A 1 129 ? 2.512 -7.367 -8.933 1.00 92.00 129 VAL A N 1
ATOM 953 C CA . VAL A 1 129 ? 3.083 -6.101 -8.486 1.00 92.00 129 VAL A CA 1
ATOM 954 C C . VAL A 1 129 ? 2.390 -5.681 -7.189 1.00 92.00 129 VAL A C 1
ATOM 956 O O . VAL A 1 129 ? 1.193 -5.891 -7.005 1.00 92.00 129 VAL A O 1
ATOM 959 N N . CYS A 1 130 ? 3.141 -5.088 -6.271 1.00 93.25 130 CYS A N 1
ATOM 960 C CA . CYS A 1 130 ? 2.656 -4.653 -4.973 1.00 93.25 130 CYS A CA 1
ATOM 961 C C . CYS A 1 130 ? 2.659 -3.132 -4.854 1.00 93.25 130 CYS A C 1
ATOM 963 O O . CYS A 1 130 ? 3.607 -2.464 -5.267 1.00 93.25 130 CYS A O 1
ATOM 965 N N . GLY A 1 131 ? 1.582 -2.599 -4.283 1.00 92.44 131 GLY A N 1
ATOM 966 C CA . GLY A 1 131 ? 1.413 -1.187 -3.960 1.00 92.44 131 GLY A CA 1
ATOM 967 C C . GLY A 1 131 ? 1.220 -0.928 -2.467 1.00 92.44 131 GLY A C 1
ATOM 968 O O . GLY A 1 131 ? 0.675 0.117 -2.131 1.00 92.44 131 GLY A O 1
ATOM 969 N N . CYS A 1 132 ? 1.603 -1.867 -1.594 1.00 92.56 132 CYS A N 1
ATOM 970 C CA . CYS A 1 132 ? 1.511 -1.701 -0.144 1.00 92.56 132 CYS A CA 1
ATOM 971 C C . CYS A 1 132 ? 2.663 -0.842 0.384 1.00 92.56 132 CYS A C 1
ATOM 973 O O . CYS A 1 132 ? 3.819 -1.249 0.362 1.00 92.56 132 CYS A O 1
ATOM 975 N N . ASP A 1 133 ? 2.365 0.333 0.901 1.00 90.75 133 ASP A N 1
ATOM 976 C CA . ASP A 1 133 ? 3.317 1.120 1.667 1.00 90.75 133 ASP A CA 1
ATOM 977 C C . ASP A 1 133 ? 2.563 1.878 2.743 1.00 90.75 133 ASP A C 1
ATOM 979 O O . ASP A 1 133 ? 1.453 2.364 2.514 1.00 90.75 133 ASP A O 1
ATOM 983 N N . ASP A 1 134 ? 3.158 1.947 3.925 1.00 87.69 134 ASP A N 1
ATOM 984 C CA . ASP A 1 134 ? 2.534 2.673 5.015 1.00 87.69 134 ASP A CA 1
ATOM 985 C C . ASP A 1 134 ? 2.585 4.167 4.724 1.00 87.69 134 ASP A C 1
ATOM 987 O O . ASP A 1 134 ? 3.613 4.721 4.326 1.00 87.69 134 ASP A O 1
ATOM 991 N N . ASN A 1 135 ? 1.439 4.801 4.906 1.00 82.12 135 ASN A N 1
ATOM 992 C CA . ASN A 1 135 ? 1.231 6.205 4.642 1.00 82.12 135 ASN A CA 1
ATOM 993 C C . ASN A 1 135 ? 0.632 6.833 5.900 1.00 82.12 135 ASN A C 1
ATOM 995 O O . ASN A 1 135 ? -0.193 6.214 6.562 1.00 82.12 135 ASN A O 1
ATOM 999 N N . ASN A 1 136 ? 1.028 8.063 6.216 1.00 81.44 136 ASN A N 1
ATOM 1000 C CA . ASN A 1 136 ? 0.484 8.843 7.329 1.00 81.44 136 ASN A CA 1
ATOM 1001 C C . ASN A 1 136 ? -0.453 9.973 6.843 1.00 81.44 136 ASN A C 1
ATOM 1003 O O . ASN A 1 136 ? -0.809 10.880 7.591 1.00 81.44 136 ASN A O 1
ATOM 1007 N N . ASP A 1 137 ? -0.828 9.966 5.562 1.00 80.31 137 ASP A N 1
ATOM 1008 C CA . ASP A 1 137 ? -1.727 10.961 4.985 1.00 80.31 137 ASP A CA 1
ATOM 1009 C C . ASP A 1 137 ? -3.191 10.637 5.330 1.00 80.31 137 ASP A C 1
ATOM 1011 O O . ASP A 1 137 ? -3.772 9.640 4.892 1.00 80.31 137 ASP A O 1
ATOM 1015 N N . THR A 1 138 ? -3.823 11.515 6.106 1.00 77.44 138 THR A N 1
ATOM 1016 C CA . THR A 1 138 ? -5.231 11.377 6.497 1.00 77.44 138 THR A CA 1
ATOM 1017 C C . THR A 1 138 ? -6.178 11.483 5.302 1.00 77.44 138 THR A C 1
ATOM 1019 O O . THR A 1 138 ? -7.231 10.843 5.296 1.00 77.44 138 THR A O 1
ATOM 1022 N N . ALA A 1 139 ? -5.814 12.230 4.253 1.00 78.50 139 ALA A N 1
ATOM 1023 C CA . ALA A 1 139 ? -6.626 12.349 3.047 1.00 78.50 139 ALA A CA 1
ATOM 1024 C C . ALA A 1 139 ? -6.658 11.039 2.250 1.00 78.50 139 ALA A C 1
ATOM 1026 O O . ALA A 1 139 ? -7.690 10.717 1.654 1.00 78.50 139 ALA A O 1
ATOM 1027 N N . TYR A 1 140 ? -5.560 10.278 2.271 1.00 81.44 140 TYR A N 1
ATOM 1028 C CA . TYR A 1 140 ? -5.488 8.943 1.684 1.00 81.44 140 TYR A CA 1
ATOM 1029 C C . TYR A 1 140 ? -6.474 7.995 2.377 1.00 81.44 140 TYR A C 1
ATOM 1031 O O . TYR A 1 140 ? -7.368 7.455 1.721 1.00 81.44 140 TYR A O 1
ATOM 1039 N N . TYR A 1 141 ? -6.389 7.863 3.704 1.00 78.12 141 TYR A N 1
ATOM 1040 C CA . TYR A 1 141 ? -7.278 6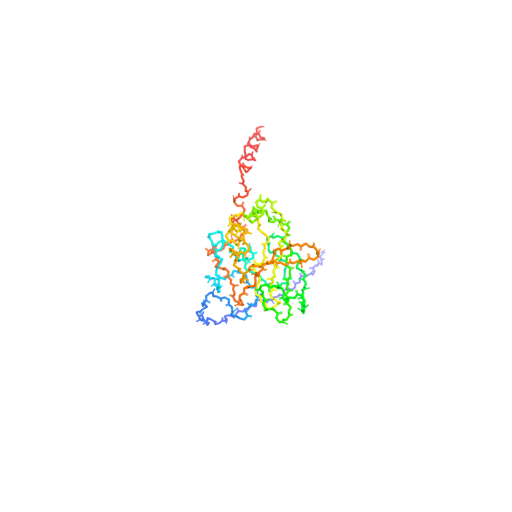.956 4.430 1.00 78.12 141 TYR A CA 1
ATOM 1041 C C . TYR A 1 141 ? -8.742 7.386 4.380 1.00 78.12 141 TYR A C 1
ATOM 1043 O O . TYR A 1 141 ? -9.614 6.538 4.227 1.00 78.12 141 TYR A O 1
ATOM 1051 N N . ARG A 1 142 ? -9.033 8.692 4.410 1.00 78.25 142 ARG A N 1
ATOM 1052 C CA . ARG A 1 142 ? -10.406 9.195 4.253 1.00 78.25 142 ARG A CA 1
ATOM 1053 C C . ARG A 1 142 ? -11.010 8.831 2.895 1.00 78.25 142 ARG A C 1
ATOM 1055 O O . ARG A 1 142 ? -12.211 8.626 2.803 1.00 78.25 142 ARG A O 1
ATOM 1062 N N . GLN A 1 143 ? -10.214 8.755 1.829 1.00 76.88 143 GLN A N 1
ATOM 1063 C CA . GLN A 1 143 ? -10.703 8.297 0.521 1.00 76.88 143 GLN A CA 1
ATOM 1064 C C . GLN A 1 143 ? -10.832 6.775 0.438 1.00 76.88 143 GLN A C 1
ATOM 1066 O O . GLN A 1 143 ? -11.688 6.278 -0.288 1.00 76.88 143 GLN A O 1
ATOM 1071 N N . LEU A 1 144 ? -9.979 6.045 1.157 1.00 75.94 144 LEU A N 1
ATOM 1072 C CA . LEU A 1 144 ? -9.953 4.586 1.142 1.00 75.94 144 LEU A CA 1
ATOM 1073 C C . LEU A 1 144 ? -11.060 3.970 2.018 1.00 75.94 144 LEU A C 1
ATOM 1075 O O . LEU A 1 144 ? -11.694 2.994 1.621 1.00 75.94 144 LEU A O 1
ATOM 1079 N N . ILE A 1 145 ? -11.278 4.546 3.202 1.00 73.88 145 ILE A N 1
ATOM 1080 C CA . ILE A 1 145 ? -12.163 4.037 4.260 1.00 73.88 145 ILE A CA 1
ATOM 1081 C C . ILE A 1 145 ? -13.420 4.907 4.428 1.00 73.88 145 ILE A C 1
ATOM 1083 O O . ILE A 1 145 ? -14.433 4.444 4.948 1.00 73.88 145 ILE A O 1
ATOM 1087 N N . GLY A 1 146 ? -13.412 6.145 3.928 1.00 71.12 146 GLY A N 1
ATOM 1088 C CA . GLY A 1 146 ? -14.571 7.031 3.997 1.00 71.12 146 GLY A CA 1
ATOM 1089 C C . GLY A 1 146 ? -14.801 7.580 5.404 1.00 71.12 146 GLY A C 1
ATOM 1090 O O . GLY A 1 146 ? -13.882 8.086 6.045 1.00 71.12 146 GLY A O 1
ATOM 1091 N N . ASN A 1 147 ? -16.050 7.487 5.856 1.00 62.50 147 ASN A N 1
ATOM 1092 C CA . ASN A 1 147 ? -16.526 7.841 7.197 1.00 62.50 147 ASN A CA 1
ATOM 1093 C C . ASN A 1 147 ? -16.395 6.684 8.207 1.00 62.50 147 ASN A C 1
ATOM 1095 O O . ASN A 1 147 ? -17.061 6.680 9.232 1.00 62.50 147 ASN A O 1
ATOM 1099 N N . GLY A 1 148 ? -15.608 5.649 7.894 1.00 60.09 148 GLY A N 1
ATOM 1100 C CA . GLY A 1 148 ? -15.442 4.501 8.787 1.00 60.09 148 GLY A CA 1
ATOM 1101 C C . GLY A 1 148 ? -16.635 3.544 8.829 1.00 60.09 148 GLY A C 1
ATOM 1102 O O . GLY A 1 148 ? -16.563 2.534 9.527 1.00 60.09 148 GLY A O 1
ATOM 1103 N N . SER A 1 149 ? -17.709 3.791 8.064 1.00 60.97 149 SER A N 1
ATOM 1104 C CA . SER A 1 149 ? -18.830 2.853 7.990 1.00 60.97 149 SER A CA 1
ATOM 1105 C C . SER A 1 149 ? -18.466 1.627 7.151 1.00 60.97 149 SER A C 1
ATOM 1107 O O . SER A 1 149 ? -17.886 1.716 6.063 1.00 60.97 149 SER A O 1
ATOM 1109 N N . TRP A 1 150 ? -18.862 0.449 7.640 1.00 58.66 150 TRP A N 1
ATOM 1110 C CA . TRP A 1 150 ? -18.646 -0.824 6.947 1.00 58.66 150 TRP A CA 1
ATOM 1111 C C . TRP A 1 150 ? -19.270 -0.868 5.540 1.00 58.66 150 TRP A C 1
ATOM 1113 O O . TRP A 1 150 ? -18.865 -1.646 4.672 1.00 58.66 150 TRP A O 1
ATOM 1123 N N . GLU A 1 151 ? -20.285 -0.040 5.313 1.00 56.72 151 GLU A N 1
ATOM 1124 C CA . GLU A 1 151 ? -21.030 0.056 4.059 1.00 56.72 151 GLU A CA 1
ATOM 1125 C C . GLU A 1 151 ? -20.383 1.026 3.070 1.00 56.72 151 GLU A C 1
ATOM 1127 O O . GLU A 1 151 ? -20.480 0.806 1.863 1.00 56.72 151 GLU A O 1
ATOM 1132 N N . ALA A 1 152 ? -19.703 2.061 3.570 1.00 60.47 152 ALA A N 1
ATOM 1133 C CA . ALA A 1 152 ? -18.959 3.025 2.765 1.00 60.47 152 ALA A CA 1
ATOM 1134 C C . ALA A 1 152 ? -17.595 2.487 2.305 1.00 60.47 152 ALA A C 1
ATOM 1136 O O . ALA A 1 152 ? -17.008 3.008 1.353 1.00 60.47 152 ALA A O 1
ATOM 1137 N N . LEU A 1 153 ? -17.101 1.423 2.944 1.00 65.38 153 LEU A N 1
ATOM 1138 C CA . LEU A 1 153 ? -15.898 0.721 2.518 1.00 65.38 153 LEU A CA 1
ATOM 1139 C C . LEU A 1 153 ? -16.077 0.117 1.125 1.00 65.38 153 LEU A C 1
ATOM 1141 O O . LEU A 1 153 ? -16.999 -0.660 0.859 1.00 65.38 153 LEU A O 1
ATOM 1145 N N . ASN A 1 154 ? -15.122 0.390 0.239 1.00 69.31 154 ASN A N 1
ATOM 1146 C CA . ASN A 1 154 ? -15.045 -0.330 -1.020 1.00 69.31 154 ASN A CA 1
ATOM 1147 C C . ASN A 1 154 ? -14.538 -1.760 -0.766 1.00 69.31 154 ASN A C 1
ATOM 1149 O O . ASN A 1 154 ? -13.336 -2.017 -0.804 1.00 69.31 154 ASN A O 1
ATOM 1153 N N . LYS A 1 155 ? -15.475 -2.694 -0.558 1.00 68.44 155 LYS A N 1
ATOM 1154 C CA . LYS A 1 155 ? -15.236 -4.111 -0.208 1.00 68.44 155 LYS A CA 1
ATOM 1155 C C . LYS A 1 155 ? -14.355 -4.886 -1.195 1.00 68.44 155 LYS A C 1
ATOM 1157 O O . LYS A 1 155 ? -13.868 -5.962 -0.867 1.00 68.44 155 LYS A O 1
ATOM 1162 N N . SER A 1 156 ? -14.148 -4.351 -2.401 1.00 66.88 156 SER A N 1
ATOM 1163 C CA . SER A 1 156 ? -13.233 -4.926 -3.398 1.00 66.88 156 SER A CA 1
ATOM 1164 C C . SER A 1 156 ? -11.755 -4.596 -3.146 1.00 66.88 156 SER A C 1
ATOM 1166 O O . SER A 1 156 ? -10.875 -5.280 -3.661 1.00 66.88 156 SER A O 1
ATOM 1168 N N . ILE A 1 157 ? -11.479 -3.563 -2.346 1.00 70.50 157 ILE A N 1
ATOM 1169 C CA . ILE A 1 157 ? -10.134 -3.069 -2.028 1.00 70.50 157 ILE A CA 1
ATOM 1170 C C . ILE A 1 157 ? -9.863 -3.202 -0.530 1.00 70.50 157 ILE A C 1
ATOM 1172 O O . ILE A 1 157 ? -8.759 -3.573 -0.147 1.00 70.50 157 ILE A O 1
ATOM 1176 N N . VAL A 1 158 ? -10.859 -2.933 0.315 1.00 78.56 158 VAL A N 1
ATOM 1177 C CA . VAL A 1 158 ? -10.720 -2.952 1.770 1.00 78.56 158 VAL A CA 1
ATOM 1178 C C . VAL A 1 158 ? -11.792 -3.829 2.391 1.00 78.56 158 VAL A C 1
ATOM 1180 O O . VAL A 1 158 ? -12.975 -3.664 2.117 1.00 78.56 158 VAL A O 1
ATOM 1183 N N . THR A 1 159 ? -11.386 -4.735 3.267 1.00 78.94 159 THR A N 1
ATOM 1184 C CA . THR A 1 159 ? -12.285 -5.470 4.160 1.00 78.94 159 THR A CA 1
ATOM 1185 C C . THR A 1 159 ? -11.736 -5.389 5.580 1.00 78.94 159 THR A C 1
ATOM 1187 O O . THR A 1 159 ? -10.654 -4.864 5.813 1.00 78.94 159 THR A O 1
ATOM 1190 N N . VAL A 1 160 ? -12.476 -5.892 6.549 1.00 76.88 160 VAL A N 1
ATOM 1191 C CA . VAL A 1 160 ? -12.075 -5.977 7.948 1.00 76.88 160 VAL A CA 1
ATOM 1192 C C . VAL A 1 160 ? -12.215 -7.432 8.340 1.00 76.88 160 VAL A C 1
ATOM 1194 O O . VAL A 1 160 ? -13.225 -8.072 8.047 1.00 76.88 160 VAL A O 1
ATOM 1197 N N . ALA A 1 161 ? -11.183 -7.960 8.980 1.00 76.12 161 ALA A N 1
ATOM 1198 C CA . ALA A 1 161 ? -11.213 -9.302 9.524 1.00 76.12 161 ALA A CA 1
ATOM 1199 C C . ALA A 1 161 ? -10.495 -9.336 10.863 1.00 76.12 161 ALA A C 1
ATOM 1201 O O . ALA A 1 161 ? -9.612 -8.525 11.155 1.00 76.12 161 ALA A O 1
ATOM 1202 N N . GLU A 1 162 ? -10.864 -10.315 11.674 1.00 70.88 162 GLU A N 1
ATOM 1203 C CA . GLU A 1 162 ? -10.159 -10.578 12.910 1.00 70.88 162 GLU A CA 1
ATOM 1204 C C . GLU A 1 162 ? -8.848 -11.309 12.605 1.00 70.88 162 GLU A C 1
ATOM 1206 O O . GLU A 1 162 ? -8.836 -12.407 12.046 1.00 70.88 162 GLU A O 1
ATOM 1211 N N . TYR A 1 163 ? -7.722 -10.704 12.970 1.00 64.94 163 TYR A N 1
ATOM 1212 C CA . TYR A 1 163 ? -6.413 -11.333 12.867 1.00 64.94 163 TYR A CA 1
ATOM 1213 C C . TYR A 1 163 ? -5.670 -11.168 14.192 1.00 64.94 163 TYR A C 1
ATOM 1215 O O . TYR A 1 163 ? -5.432 -10.057 14.662 1.00 64.94 163 TYR A O 1
ATOM 1223 N N . LYS A 1 164 ? -5.317 -12.307 14.806 1.00 63.81 164 LYS A N 1
ATOM 1224 C CA . LYS A 1 164 ? -4.728 -12.407 16.157 1.00 63.81 164 LYS A CA 1
ATOM 1225 C C . LYS A 1 164 ? -5.604 -11.817 17.282 1.00 63.81 164 LYS A C 1
ATOM 1227 O O . LYS A 1 164 ? -5.073 -11.197 18.199 1.00 63.81 164 LYS A O 1
ATOM 1232 N N . GLY A 1 165 ? -6.924 -12.010 17.232 1.00 66.25 165 GLY A N 1
ATOM 1233 C CA . GLY A 1 165 ? -7.831 -11.549 18.296 1.00 66.25 165 GLY A CA 1
ATOM 1234 C C . GLY A 1 165 ? -8.156 -10.052 18.256 1.00 66.25 165 GLY A C 1
ATOM 1235 O O . GLY A 1 165 ? -8.736 -9.522 19.199 1.00 66.25 165 GLY A O 1
ATOM 1236 N N . LYS A 1 166 ? -7.735 -9.353 17.194 1.00 74.38 166 LYS A N 1
ATOM 1237 C CA . LYS A 1 166 ? -8.024 -7.938 16.954 1.00 74.38 166 LYS A CA 1
ATOM 1238 C C . LYS A 1 166 ? -8.673 -7.760 15.594 1.00 74.38 166 LYS A C 1
ATOM 1240 O O . LYS A 1 166 ? -8.307 -8.431 14.629 1.00 74.38 166 LYS A O 1
ATOM 1245 N N . ILE A 1 167 ? -9.618 -6.833 15.538 1.00 78.62 167 ILE A N 1
ATOM 1246 C CA . ILE A 1 167 ? -10.265 -6.398 14.306 1.00 78.62 167 ILE A CA 1
ATOM 1247 C C . ILE A 1 167 ? -9.257 -5.540 13.536 1.00 78.62 167 ILE A C 1
ATOM 1249 O O . ILE A 1 167 ? -8.897 -4.457 13.995 1.00 78.62 167 ILE A O 1
ATOM 1253 N N . ASN A 1 168 ? -8.798 -6.027 12.383 1.00 84.06 168 ASN A N 1
ATOM 1254 C CA . ASN A 1 168 ? -7.805 -5.347 11.555 1.00 84.06 168 ASN A CA 1
ATOM 1255 C C . ASN A 1 168 ? -8.393 -5.010 10.187 1.00 84.06 168 ASN A C 1
ATOM 1257 O O . ASN A 1 168 ? -9.180 -5.773 9.621 1.00 84.06 168 ASN A O 1
ATOM 1261 N N . ILE A 1 169 ? -7.970 -3.876 9.640 1.00 85.38 169 ILE A N 1
ATOM 1262 C CA . ILE A 1 169 ? -8.329 -3.442 8.295 1.00 85.38 169 ILE A CA 1
ATOM 1263 C C . ILE A 1 169 ? -7.400 -4.147 7.313 1.00 85.38 169 ILE A C 1
ATOM 1265 O O . ILE A 1 169 ? -6.180 -4.030 7.395 1.00 85.38 169 ILE A O 1
ATOM 1269 N N . LEU A 1 170 ? -7.981 -4.890 6.384 1.00 87.75 170 LEU A N 1
ATOM 1270 C CA . LEU A 1 170 ? -7.280 -5.634 5.353 1.00 87.75 170 LEU A CA 1
ATOM 1271 C C . LEU A 1 170 ? -7.394 -4.899 4.023 1.00 87.75 170 LEU A C 1
ATOM 1273 O O . LEU A 1 170 ? -8.496 -4.703 3.511 1.00 87.75 170 LEU A O 1
ATOM 1277 N N . ILE A 1 171 ? -6.258 -4.532 3.441 1.00 89.50 171 ILE A N 1
ATOM 1278 C CA . ILE A 1 171 ? -6.188 -3.801 2.173 1.00 89.50 171 ILE A CA 1
ATOM 1279 C C . ILE A 1 171 ? -5.620 -4.716 1.088 1.00 89.50 171 ILE A C 1
ATOM 1281 O O . ILE A 1 171 ? -4.591 -5.361 1.279 1.00 89.50 171 ILE A O 1
ATOM 1285 N N . ASN A 1 172 ? -6.255 -4.756 -0.079 1.00 90.75 172 ASN A N 1
ATOM 1286 C CA . ASN A 1 172 ? -5.700 -5.377 -1.273 1.00 90.75 172 ASN A CA 1
ATOM 1287 C C . ASN A 1 172 ? -4.834 -4.360 -2.029 1.00 90.75 172 ASN A C 1
ATOM 1289 O O . ASN A 1 172 ? -5.339 -3.501 -2.750 1.00 90.75 172 ASN A O 1
ATOM 1293 N N . GLY A 1 173 ? -3.517 -4.480 -1.869 1.00 90.31 173 GLY A N 1
ATOM 1294 C CA . GLY A 1 173 ? -2.524 -3.669 -2.575 1.00 90.31 173 GLY A CA 1
ATOM 1295 C C . GLY A 1 173 ? -2.006 -4.313 -3.860 1.00 90.31 173 GLY A C 1
ATOM 1296 O O . GLY A 1 173 ? -0.994 -3.860 -4.394 1.00 90.31 173 GLY A O 1
ATOM 1297 N N . THR A 1 174 ? -2.640 -5.387 -4.340 1.00 91.75 174 THR A N 1
ATOM 1298 C CA . THR A 1 174 ? -2.201 -6.095 -5.548 1.00 91.75 174 THR A CA 1
ATOM 1299 C C . THR A 1 174 ? -2.457 -5.243 -6.784 1.00 91.75 174 THR A C 1
ATOM 1301 O O . THR A 1 174 ? -3.573 -4.777 -7.016 1.00 91.75 174 THR A O 1
ATOM 1304 N N . LEU A 1 175 ? -1.429 -5.085 -7.611 1.00 91.12 175 LEU A N 1
ATOM 1305 C CA . LEU A 1 175 ? -1.485 -4.383 -8.884 1.00 91.12 175 LEU A CA 1
ATOM 1306 C C . LEU A 1 175 ? -1.180 -5.357 -10.027 1.00 91.12 175 LEU A C 1
ATOM 1308 O O . LEU A 1 175 ? -0.363 -6.263 -9.849 1.00 91.12 175 LEU A O 1
ATOM 1312 N N . PRO A 1 176 ? -1.783 -5.164 -11.213 1.00 90.12 176 PRO A N 1
ATOM 1313 C CA . PRO A 1 176 ? -1.501 -6.006 -12.366 1.00 90.12 176 PRO A CA 1
ATOM 1314 C C . PRO A 1 176 ? -0.023 -5.984 -12.759 1.00 90.12 176 PRO A C 1
ATOM 1316 O O . PRO A 1 176 ? 0.646 -4.947 -12.695 1.00 90.12 176 PRO A O 1
ATOM 1319 N N . ASN A 1 177 ? 0.467 -7.104 -13.273 1.00 91.00 177 ASN A N 1
ATOM 1320 C CA . ASN A 1 177 ? 1.779 -7.154 -13.904 1.00 91.00 177 ASN A CA 1
ATOM 1321 C C . ASN A 1 177 ? 1.941 -6.118 -15.033 1.00 91.00 177 ASN A C 1
ATOM 1323 O O . ASN A 1 177 ? 1.036 -5.829 -15.818 1.00 91.00 177 ASN A O 1
ATOM 1327 N N . GLY A 1 178 ? 3.131 -5.527 -15.084 1.00 86.75 178 GLY A N 1
ATOM 1328 C CA . GLY A 1 178 ? 3.478 -4.402 -15.942 1.00 86.75 178 GLY A CA 1
ATOM 1329 C C . GLY A 1 178 ? 3.073 -3.039 -15.385 1.00 86.75 178 GLY A C 1
ATOM 1330 O O . GLY A 1 178 ? 3.273 -2.049 -16.076 1.00 86.75 178 GLY A O 1
ATOM 1331 N N . THR A 1 179 ? 2.528 -2.947 -14.169 1.00 89.06 179 THR A N 1
ATOM 1332 C CA . THR A 1 179 ? 2.200 -1.643 -13.575 1.00 89.06 179 THR A CA 1
ATOM 1333 C C . THR A 1 179 ? 3.466 -0.877 -13.202 1.00 89.06 179 THR A C 1
ATOM 1335 O O . THR A 1 179 ? 4.313 -1.382 -12.467 1.00 89.06 179 THR A O 1
ATOM 1338 N N . THR A 1 180 ? 3.587 0.350 -13.700 1.00 89.06 180 THR A N 1
ATOM 1339 C CA . THR A 1 180 ? 4.680 1.281 -13.410 1.00 89.06 180 THR A CA 1
ATOM 1340 C C . THR A 1 180 ? 4.162 2.708 -13.363 1.00 89.06 180 THR A C 1
ATOM 1342 O O . THR A 1 180 ? 3.232 3.087 -14.084 1.00 89.06 180 THR A O 1
ATOM 1345 N N . VAL A 1 181 ? 4.810 3.534 -12.549 1.00 89.50 181 VAL A N 1
ATOM 1346 C CA . VAL A 1 181 ? 4.567 4.979 -12.573 1.00 89.50 181 VAL A CA 1
ATOM 1347 C C . VAL A 1 181 ? 5.342 5.642 -13.715 1.00 89.50 181 VAL A C 1
ATOM 1349 O O . VAL A 1 181 ? 6.429 5.180 -14.071 1.00 89.50 181 VAL A O 1
ATOM 1352 N N . PRO A 1 182 ? 4.818 6.722 -14.317 1.00 84.81 182 PRO A N 1
ATOM 1353 C CA . PRO A 1 182 ? 5.562 7.538 -15.252 1.00 84.81 182 PRO A CA 1
ATOM 1354 C C . PRO A 1 182 ? 6.813 8.084 -14.581 1.00 84.81 182 PRO A C 1
ATOM 1356 O O . PRO A 1 182 ? 6.741 8.838 -13.612 1.00 84.81 182 PRO A O 1
ATOM 1359 N N . GLU A 1 183 ? 7.971 7.720 -15.116 1.00 77.56 183 GLU A N 1
ATOM 1360 C CA . GLU A 1 183 ? 9.208 8.401 -14.781 1.00 77.56 183 GLU A CA 1
ATOM 1361 C C . GLU A 1 183 ? 9.056 9.854 -15.244 1.00 77.56 183 GLU A C 1
ATOM 1363 O O . GLU A 1 183 ? 8.868 10.131 -16.435 1.00 77.56 183 GLU A O 1
ATOM 1368 N N . GLN A 1 184 ? 9.057 10.793 -14.298 1.00 63.62 184 GLN A N 1
ATOM 1369 C CA . GLN A 1 184 ? 9.064 12.209 -14.634 1.00 63.62 184 GLN A CA 1
ATOM 1370 C C . GLN A 1 184 ? 10.365 12.464 -15.394 1.00 63.62 184 GLN A C 1
ATOM 1372 O O . GLN A 1 184 ? 11.437 12.347 -14.806 1.00 63.62 184 GLN A O 1
ATOM 1377 N N . ASN A 1 185 ? 10.278 12.756 -16.699 1.00 41.12 185 ASN A N 1
ATOM 1378 C CA . ASN A 1 185 ? 11.435 13.004 -17.562 1.00 41.12 185 ASN A CA 1
ATOM 1379 C C . ASN A 1 185 ? 12.328 14.102 -16.952 1.00 41.12 185 ASN A C 1
ATOM 1381 O O . ASN A 1 185 ? 12.144 15.286 -17.224 1.00 41.12 185 ASN A O 1
ATOM 1385 N N . SER A 1 186 ? 13.316 13.721 -16.148 1.00 37.53 186 SER A N 1
ATOM 1386 C CA . SER A 1 186 ? 14.459 14.563 -15.829 1.00 37.53 186 SER A CA 1
ATOM 1387 C C . SER A 1 186 ? 15.620 14.024 -16.660 1.00 37.53 186 SER A C 1
ATOM 1389 O O . SER A 1 186 ? 16.105 12.928 -16.376 1.00 37.53 186 SER A O 1
ATOM 1391 N N . PRO A 1 187 ? 16.047 14.721 -17.728 1.00 37.34 187 PRO A N 1
ATOM 1392 C CA . PRO A 1 187 ? 17.258 14.336 -18.433 1.00 37.34 187 PRO A CA 1
ATOM 1393 C C . PRO A 1 187 ? 18.431 14.492 -17.460 1.00 37.34 187 PRO A C 1
ATOM 1395 O O . PRO A 1 187 ? 18.716 15.603 -17.035 1.00 37.34 187 PRO A O 1
ATOM 1398 N N . ALA A 1 188 ? 19.072 13.373 -17.114 1.00 40.88 188 ALA A N 1
ATOM 1399 C CA . ALA A 1 188 ? 20.268 13.272 -16.274 1.00 40.88 188 ALA A CA 1
ATOM 1400 C C . ALA A 1 188 ? 20.151 13.859 -14.845 1.00 40.88 188 ALA A C 1
ATOM 1402 O O . ALA A 1 188 ? 20.121 15.066 -14.635 1.00 40.88 188 ALA A O 1
ATOM 1403 N N . GLY A 1 189 ? 20.199 12.981 -13.836 1.00 42.34 189 GLY A N 1
ATOM 1404 C CA . GLY A 1 189 ? 20.461 13.371 -12.444 1.00 42.34 189 GLY A CA 1
ATOM 1405 C C . GLY A 1 189 ? 19.241 13.378 -11.522 1.00 42.34 189 GLY A C 1
ATOM 1406 O O . GLY A 1 189 ? 18.929 14.390 -10.905 1.00 42.34 189 GLY A O 1
ATOM 1407 N N . LEU A 1 190 ? 18.573 12.235 -11.348 1.00 42.66 190 LEU A N 1
ATOM 1408 C CA . LEU A 1 190 ? 17.667 12.017 -10.211 1.00 42.66 190 LEU A CA 1
ATOM 1409 C C . LEU A 1 190 ? 18.477 11.605 -8.970 1.00 42.66 190 LEU A C 1
ATOM 1411 O O . LEU A 1 190 ? 18.398 10.488 -8.479 1.00 42.66 190 LEU A O 1
ATOM 1415 N N . GLY A 1 191 ? 19.313 12.541 -8.520 1.00 45.94 191 GLY A N 1
ATOM 1416 C CA . GLY A 1 191 ? 19.990 12.529 -7.221 1.00 45.94 191 GLY A CA 1
ATOM 1417 C C . GLY A 1 191 ? 19.999 13.906 -6.547 1.00 45.94 191 GLY A C 1
ATOM 1418 O O . GLY A 1 191 ? 20.599 14.060 -5.492 1.00 45.94 191 GLY A O 1
ATOM 1419 N N . THR A 1 192 ? 19.360 14.917 -7.145 1.00 48.34 192 THR A N 1
ATOM 1420 C CA . THR A 1 192 ? 19.470 16.314 -6.690 1.00 48.34 192 THR A CA 1
ATOM 1421 C C . THR A 1 192 ? 18.144 17.047 -6.519 1.00 48.34 192 THR A C 1
ATOM 1423 O O . THR A 1 192 ? 18.163 18.124 -5.940 1.00 48.34 192 THR A O 1
ATOM 1426 N N . LYS A 1 193 ? 16.993 16.511 -6.957 1.00 41.78 193 LYS A N 1
ATOM 1427 C CA . LYS A 1 193 ? 15.707 17.225 -6.796 1.00 41.78 193 LYS A CA 1
ATOM 1428 C C . LYS A 1 193 ? 15.048 17.012 -5.429 1.00 41.78 193 LYS A C 1
ATOM 1430 O O . LYS A 1 193 ? 14.620 17.995 -4.841 1.00 41.78 193 LYS A O 1
ATOM 1435 N N . ASP A 1 194 ? 15.127 15.813 -4.853 1.00 43.41 194 ASP A N 1
ATOM 1436 C CA . ASP A 1 194 ? 14.614 15.572 -3.489 1.00 43.41 194 ASP A CA 1
ATOM 1437 C C . ASP A 1 194 ? 15.573 16.050 -2.382 1.00 43.41 194 ASP A C 1
ATOM 1439 O O . ASP A 1 194 ? 15.194 16.139 -1.218 1.00 43.41 194 ASP A O 1
ATOM 1443 N N . MET A 1 195 ? 16.814 16.422 -2.725 1.00 42.88 195 MET A N 1
ATOM 1444 C CA . MET A 1 195 ? 17.745 17.043 -1.770 1.00 42.88 195 MET A CA 1
ATOM 1445 C C . MET A 1 195 ? 17.572 18.563 -1.641 1.00 42.88 195 MET A C 1
ATOM 1447 O O . MET A 1 195 ? 18.153 19.152 -0.733 1.00 42.88 195 MET A O 1
ATOM 1451 N N . ILE A 1 196 ? 16.782 19.213 -2.505 1.00 46.72 196 ILE A N 1
ATOM 1452 C CA . ILE A 1 196 ? 16.607 20.675 -2.457 1.00 46.72 196 ILE A CA 1
ATOM 1453 C C . ILE A 1 196 ? 15.447 21.089 -1.537 1.00 46.72 196 ILE A C 1
ATOM 1455 O O . ILE A 1 196 ? 15.504 22.173 -0.967 1.00 46.72 196 ILE A O 1
ATOM 1459 N N . GLU A 1 197 ? 14.452 20.233 -1.290 1.00 46.59 197 GLU A N 1
ATOM 1460 C CA . GLU A 1 197 ? 13.338 20.580 -0.385 1.00 46.59 197 GLU A CA 1
ATOM 1461 C C . GLU A 1 197 ? 13.610 20.255 1.098 1.00 46.59 197 GLU A C 1
ATOM 1463 O O . GLU A 1 197 ? 12.929 20.782 1.975 1.00 46.59 197 GLU A O 1
ATOM 1468 N N . GLY A 1 198 ? 14.643 19.457 1.408 1.00 45.50 198 GLY A N 1
ATOM 1469 C CA . GLY A 1 198 ? 15.060 19.147 2.788 1.00 45.50 198 GLY A CA 1
ATOM 1470 C C . GLY A 1 198 ? 16.144 20.068 3.365 1.00 45.50 198 GLY A C 1
ATOM 1471 O O . GLY A 1 198 ? 16.378 20.079 4.574 1.00 45.50 198 GLY A O 1
ATOM 1472 N N . LEU A 1 199 ? 16.810 20.862 2.523 1.00 47.56 199 LEU A N 1
ATOM 1473 C CA . LEU A 1 199 ? 17.826 21.826 2.940 1.00 47.56 199 LEU A CA 1
ATOM 1474 C C . LEU A 1 199 ? 17.170 23.198 3.094 1.00 47.56 199 LEU A C 1
ATOM 1476 O O . LEU A 1 199 ? 17.343 24.090 2.265 1.00 47.56 199 LEU A O 1
ATOM 1480 N N . GLY A 1 200 ? 16.411 23.368 4.182 1.00 54.09 200 GLY A N 1
ATOM 1481 C CA . GLY A 1 200 ? 16.008 24.694 4.662 1.00 54.09 200 GLY A CA 1
ATOM 1482 C C . GLY A 1 200 ? 17.219 25.623 4.849 1.00 54.09 200 GLY A C 1
ATOM 1483 O O . GLY A 1 200 ? 18.349 25.222 4.606 1.00 54.09 200 GLY A O 1
ATOM 1484 N N . TYR A 1 201 ? 17.007 26.855 5.323 1.00 52.81 201 TYR A N 1
ATOM 1485 C CA . TYR A 1 201 ? 17.979 27.971 5.425 1.00 52.81 201 TYR A CA 1
ATOM 1486 C C . TYR A 1 201 ? 19.378 27.702 6.054 1.00 52.81 201 TYR A C 1
ATOM 1488 O O . TYR A 1 201 ? 20.200 28.613 6.141 1.00 52.81 201 TYR A O 1
ATOM 1496 N N . TRP A 1 202 ? 19.700 26.473 6.449 1.00 55.44 202 TRP A N 1
ATOM 1497 C CA . TRP A 1 202 ? 21.006 26.001 6.907 1.00 55.44 202 TRP A CA 1
ATOM 1498 C C . TRP A 1 202 ? 22.206 26.394 6.026 1.00 55.44 202 TRP A C 1
ATOM 15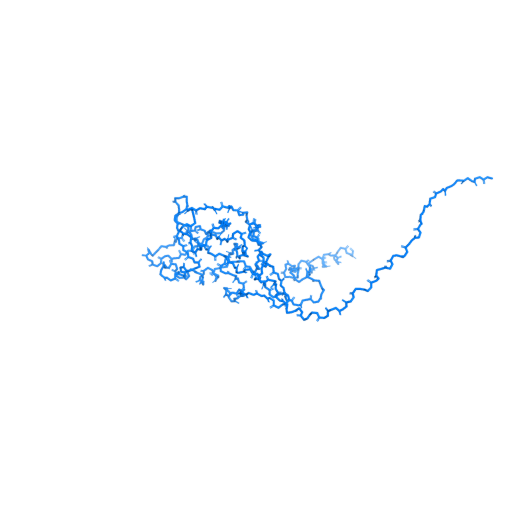00 O O . TRP A 1 202 ? 23.193 26.869 6.590 1.00 55.44 202 TRP A O 1
ATOM 1510 N N . PRO A 1 203 ? 22.171 26.286 4.681 1.00 57.25 203 PRO A N 1
ATOM 1511 C CA . PRO A 1 203 ? 23.287 26.732 3.844 1.00 57.25 203 PRO A CA 1
ATOM 1512 C C . PRO A 1 203 ? 23.541 28.243 3.945 1.00 57.25 203 PRO A C 1
ATOM 1514 O O . PRO A 1 203 ? 24.690 28.676 3.891 1.00 57.25 203 PRO A O 1
ATOM 1517 N N . ALA A 1 204 ? 22.493 29.048 4.156 1.00 60.12 204 ALA A N 1
ATOM 1518 C CA . ALA A 1 204 ? 22.628 30.489 4.362 1.00 60.12 204 ALA A CA 1
ATOM 1519 C C . ALA A 1 204 ? 23.246 30.807 5.736 1.00 60.12 204 ALA A C 1
ATOM 1521 O O . ALA A 1 204 ? 24.120 31.665 5.830 1.00 60.12 204 ALA A O 1
ATOM 1522 N N . VAL A 1 205 ? 22.862 30.070 6.786 1.00 59.50 205 VAL A N 1
ATOM 1523 C CA . VAL A 1 205 ? 23.463 30.196 8.128 1.00 59.50 205 VAL A CA 1
ATOM 1524 C C . VAL A 1 205 ? 24.946 29.809 8.110 1.00 59.50 205 VAL A C 1
ATOM 1526 O O . VAL A 1 205 ? 25.773 30.522 8.676 1.00 59.50 205 VAL A O 1
ATOM 1529 N N . ALA A 1 206 ? 25.306 28.730 7.408 1.00 61.84 206 ALA A N 1
ATOM 1530 C CA . ALA A 1 206 ? 26.696 28.302 7.258 1.00 61.84 206 ALA A CA 1
ATOM 1531 C C . ALA A 1 206 ? 27.543 29.321 6.475 1.00 61.84 206 ALA A C 1
ATOM 1533 O O . ALA A 1 206 ? 28.685 29.586 6.850 1.00 61.84 206 ALA A O 1
ATOM 1534 N N . ALA A 1 207 ? 26.981 29.938 5.429 1.00 63.62 207 ALA A N 1
ATOM 1535 C CA . ALA A 1 207 ? 27.665 30.975 4.661 1.00 63.62 207 ALA A CA 1
ATOM 1536 C C . ALA A 1 207 ? 27.929 32.240 5.497 1.00 63.62 207 ALA A C 1
ATOM 1538 O O . ALA A 1 207 ? 29.038 32.770 5.469 1.00 63.62 207 ALA A O 1
ATOM 1539 N N . VAL A 1 208 ? 26.954 32.690 6.297 1.00 62.34 208 VAL A N 1
ATOM 1540 C CA . VAL A 1 208 ? 27.131 33.851 7.187 1.00 62.34 208 VAL A CA 1
ATOM 1541 C C . VAL A 1 208 ? 28.154 33.548 8.287 1.00 62.34 208 VAL A C 1
ATOM 1543 O O . VAL A 1 208 ? 29.046 34.360 8.531 1.00 62.34 208 VAL A O 1
ATOM 1546 N N . ALA A 1 209 ? 28.108 32.358 8.893 1.00 56.97 209 ALA A N 1
ATOM 1547 C CA . ALA A 1 209 ? 29.105 31.943 9.880 1.00 56.97 209 ALA A CA 1
ATOM 1548 C C . ALA A 1 209 ? 30.527 31.913 9.288 1.00 56.97 209 ALA A C 1
ATOM 1550 O O . ALA A 1 209 ? 31.459 32.411 9.915 1.00 56.97 209 ALA A O 1
ATOM 1551 N N . ALA A 1 210 ? 30.696 31.419 8.058 1.00 57.47 210 ALA A N 1
ATOM 1552 C CA . ALA A 1 210 ? 31.994 31.413 7.384 1.00 57.47 210 ALA A CA 1
ATOM 1553 C C . ALA A 1 210 ? 32.535 32.831 7.125 1.00 57.47 210 ALA A C 1
ATOM 1555 O O . ALA A 1 210 ? 33.737 33.052 7.242 1.00 57.47 210 ALA A O 1
ATOM 1556 N N . THR A 1 211 ? 31.667 33.807 6.833 1.00 57.91 211 THR A N 1
ATOM 1557 C CA . THR A 1 211 ? 32.098 35.207 6.657 1.00 57.91 211 THR A CA 1
ATOM 1558 C C . THR A 1 211 ? 32.488 35.893 7.965 1.00 57.91 211 THR A C 1
ATOM 1560 O O . THR A 1 211 ? 33.377 36.736 7.958 1.00 57.91 211 THR A O 1
ATOM 1563 N N . VAL A 1 212 ? 31.879 35.510 9.093 1.00 59.72 212 VAL A N 1
ATOM 1564 C CA . VAL A 1 212 ? 32.213 36.066 10.417 1.00 59.72 212 VAL A CA 1
ATOM 1565 C C . VAL A 1 212 ? 33.542 35.511 10.947 1.00 59.72 212 VAL A C 1
ATOM 1567 O O . VAL A 1 212 ? 34.233 36.203 11.684 1.00 59.72 212 VAL A O 1
ATOM 1570 N N . PHE A 1 213 ? 33.936 34.302 10.537 1.00 54.25 213 PHE A N 1
ATOM 1571 C CA . PHE A 1 213 ? 35.215 33.678 10.909 1.00 54.25 213 PHE A CA 1
ATOM 1572 C C . PHE A 1 213 ? 36.370 33.948 9.924 1.00 54.25 213 PHE A C 1
ATOM 1574 O O . PHE A 1 213 ? 37.462 33.413 10.110 1.00 54.25 213 PHE A O 1
ATOM 1581 N N . LEU A 1 214 ? 36.149 34.765 8.887 1.00 50.66 214 LEU A N 1
ATOM 1582 C CA . LEU A 1 214 ? 37.184 35.219 7.943 1.00 50.66 214 LEU A CA 1
ATOM 1583 C C . LEU A 1 214 ? 37.635 36.676 8.174 1.00 50.66 214 LEU A C 1
ATOM 1585 O O . LEU A 1 214 ? 38.238 37.277 7.283 1.00 50.66 214 LEU A O 1
ATOM 1589 N N . VAL A 1 215 ? 37.385 37.222 9.369 1.00 48.00 215 VAL A N 1
ATOM 1590 C CA . VAL A 1 215 ? 38.009 38.457 9.880 1.00 48.00 215 VAL A CA 1
ATOM 1591 C C . VAL A 1 215 ? 38.924 38.121 11.047 1.00 48.00 215 VAL A C 1
ATOM 1593 O O . VAL A 1 215 ? 38.480 37.358 11.932 1.00 48.00 215 VAL A O 1
#

InterPro domains:
  IPR056634 Domain of unknown function DUF7732 [PF24866] (55-179)

Radius of gyration: 25.45 Å; chains: 1; bounding box: 99×60×54 Å

Secondary structure (DSSP, 8-state):
---------------------------SPPPTT---BSEETT-BSSPP-BTTTTB-TTEEEEEEETTSPPTTT-PPPEEE-GGGGTTSSS--TT-EEEEE-SSPEEEEETTTTEEEEEEEEEEEETTSEEEE-----HHHHHHHHTTS-TTTS-TTTEEEEEETTEEEEEEE-EE-TT-BEE----SS-TTSSTTTSS--SHHHHHHHHHHHTT-